Protein 5Y7W (pdb70)

Solvent-accessible surface area: 14044 Å² total

Organism: Mus musculus (NCBI:txid10090)

Nearest PDB structures (foldseek):
  5y7w-assembly2_B  TM=1.009E+00  e=8.274E-22  Mus musculus
  5y7w-assembly1_A  TM=9.913E-01  e=1.078E-19  Mus musculus
  1oj5-assembly1_A  TM=9.966E-01  e=4.590E-19  Mus musculus
  5nwx-assembly1_A  TM=9.937E-01  e=1.770E-17  Mus musculus
  5nwm-assembly1_A  TM=9.525E-01  e=7.114E-17  Homo sapiens

CATH classification: 3.30.450.20

InterPro domains:
  IPR000014 PAS domain [PS50112] (109-180)
  IPR000014 PAS domain [SM00091] (111-178)
  IPR000014 PAS domain [cd00130] (120-213)
  IPR009110 Nuclear receptor coactivator, interlocking [SSF69125] (926-972)
  IPR010011 Nuclear receptor coactivator, DUF1518 [PF07469] (1155-1211)
  IPR010011 Nuclear receptor coactivator, DUF1518 [PF07469] (1218-1274)
  IPR010011 Nuclear receptor coactivator, DUF1518 [SM01151] (1155-1211)
  IPR010011 Nuclear receptor coactivator, DUF1518 [SM01151] (1218-1274)
  IPR011598 Myc-type, basic helix-loop-helix (bHLH) domain [PS50888] (23-80)
  IPR011598 Myc-type, basic helix-loop-helix (bHLH) domain [SM00353] (29-86)
  IPR013767 PAS fold [PF00989] (115-172)
  IPR014920 Nuclear receptor coactivator, Ncoa-type, interlocking [PF08815] (930-979)
  IPR014935 Nuclear receptor coactivator, receptor-binding domain [PF08832] (634-712)
  IPR017426 Nuclear receptor coactivator [PIRSF038181] (1-1361)
  IPR017426 Nuclear receptor coactivator [PTHR10684] (1-871)
  IPR028819 Nuclear receptor coactivator 1, basic helix-loop-helix [cd18948] (27-87)
  IPR035965 PAS domain superfamily [SSF55785] (120-186)
  IPR035965 PAS domain superfamily [SSF55785] (260-365)
  IPR036638 Helix-loop-helix DNA-binding domain superfamily [G3DSA:4.10.280.10] (31-120)
  IPR036638 Helix-loop-helix DNA-binding domain superfamily [SSF47459] (14-87)

Radius of gyration: 20.59 Å; Cα contacts (8 Å, |Δi|>4): 470; chains: 4; bounding box: 38×76×31 Å

Structure (mmCIF, N/CA/C/O backbone):
data_5Y7W
#
_entry.id   5Y7W
#
_cell.length_a   62.501
_cell.length_b   62.501
_cell.length_c   137.177
_cell.angle_alpha   90.00
_cell.angle_beta   90.00
_cell.angle_gamma   120.00
#
_symmetry.space_group_name_H-M   'P 61'
#
loop_
_entity.id
_entity.type
_entity.pdbx_description
1 polymer 'Nuclear receptor coactivator 1'
2 polymer 'YL-2 peptide'
3 water water
#
loop_
_atom_site.group_PDB
_atom_site.id
_atom_site.type_symbol
_atom_site.label_atom_id
_atom_site.label_alt_id
_atom_site.label_comp_id
_atom_site.label_asym_id
_atom_site.label_entity_id
_atom_site.label_seq_id
_atom_site.pdbx_PDB_ins_code
_atom_site.Cartn_x
_atom_site.Cartn_y
_atom_site.Cartn_z
_atom_site.occupancy
_atom_site.B_iso_or_equiv
_atom_site.auth_seq_id
_atom_site.auth_comp_id
_atom_site.auth_asym_id
_atom_site.auth_atom_id
_atom_site.pdbx_PDB_model_num
ATOM 1 N N . ASP A 1 1 ? 35.940 -24.595 -19.784 1.00 60.93 241 ASP A N 1
ATOM 2 C CA . ASP A 1 1 ? 36.928 -24.561 -18.716 1.00 43.12 241 ASP A CA 1
ATOM 3 C C . ASP A 1 1 ? 37.127 -23.137 -18.172 1.00 52.61 241 ASP A C 1
ATOM 4 O O . ASP A 1 1 ? 36.282 -22.256 -18.387 1.00 53.59 241 ASP A O 1
ATOM 9 N N . ILE A 1 2 ? 38.245 -22.919 -17.471 1.00 44.88 242 ILE A N 1
ATOM 10 C CA . ILE A 1 2 ? 38.454 -21.658 -16.761 1.00 35.28 242 ILE A CA 1
ATOM 11 C C . ILE A 1 2 ? 38.596 -20.496 -17.746 1.00 44.38 242 ILE A C 1
ATOM 12 O O . ILE A 1 2 ? 38.014 -19.423 -17.544 1.00 37.83 242 ILE A O 1
ATOM 17 N N . PHE A 1 3 ? 39.355 -20.692 -18.829 1.00 43.00 243 PHE A N 1
ATOM 18 C CA . PHE A 1 3 ? 39.485 -19.656 -19.855 1.00 41.56 243 PHE A CA 1
ATOM 19 C C . PHE A 1 3 ? 38.138 -19.317 -20.481 1.00 50.57 243 PHE A C 1
ATOM 20 O O . PHE A 1 3 ? 37.817 -18.140 -20.698 1.00 48.22 243 PHE A O 1
ATOM 28 N N . GLU A 1 4 ? 37.348 -20.343 -20.810 1.00 49.14 244 GLU A N 1
ATOM 29 C CA . GLU A 1 4 ? 36.055 -20.111 -21.446 1.00 41.95 244 GLU A CA 1
ATOM 30 C C . GLU A 1 4 ? 35.130 -19.321 -20.530 1.00 51.68 244 GLU A C 1
ATOM 31 O O . GLU A 1 4 ? 34.475 -18.366 -20.963 1.00 59.64 244 GLU A O 1
ATOM 33 N N . ALA A 1 5 ? 35.079 -19.697 -19.248 1.00 53.27 245 ALA A N 1
ATOM 34 C CA . ALA A 1 5 ? 34.232 -19.002 -18.285 1.00 50.92 245 ALA A CA 1
ATOM 35 C C . ALA A 1 5 ? 34.516 -17.507 -18.246 1.00 49.94 245 ALA A C 1
ATOM 36 O O . ALA A 1 5 ? 33.638 -16.712 -17.887 1.00 56.90 245 ALA A O 1
ATOM 38 N N . GLN A 1 6 ? 35.736 -17.110 -18.610 1.00 50.62 246 GLN A N 1
ATOM 39 C CA . GLN A 1 6 ? 36.104 -15.699 -18.650 1.00 49.27 246 GLN A CA 1
ATOM 40 C C . GLN A 1 6 ? 35.273 -14.921 -19.663 1.00 52.52 246 GLN A C 1
ATOM 41 O O . GLN A 1 6 ? 35.080 -13.708 -19.512 1.00 49.18 246 GLN A O 1
ATOM 47 N N . LYS A 1 7 ? 34.792 -15.593 -20.707 1.00 47.24 247 LYS A N 1
ATOM 48 C CA . LYS A 1 7 ? 34.084 -14.931 -21.791 1.00 52.31 247 LYS A CA 1
ATOM 49 C C . LYS A 1 7 ? 32.579 -14.880 -21.574 1.00 53.05 247 LYS A C 1
ATOM 50 O O . LYS A 1 7 ? 31.906 -14.073 -22.224 1.00 44.69 247 LYS A O 1
ATOM 52 N N . ILE A 1 8 ? 32.049 -15.710 -20.668 1.00 45.72 248 ILE A N 1
ATOM 53 C CA . ILE A 1 8 ? 30.607 -15.773 -20.414 1.00 51.33 248 ILE A CA 1
ATOM 54 C C . ILE A 1 8 ? 30.047 -14.384 -20.113 1.00 56.71 248 ILE A C 1
ATOM 55 O O . ILE A 1 8 ? 29.114 -13.905 -20.773 1.00 52.95 248 ILE A O 1
ATOM 60 N N . GLU A 1 9 ? 30.606 -13.722 -19.097 1.00 51.51 249 GLU A N 1
ATOM 61 C CA . GLU A 1 9 ? 30.031 -12.467 -18.620 1.00 48.70 249 GLU A CA 1
ATOM 62 C C . GLU A 1 9 ? 30.068 -11.381 -19.681 1.00 46.80 249 GLU A C 1
ATOM 63 O O . GLU A 1 9 ? 29.163 -10.544 -19.747 1.00 38.01 249 GLU A O 1
ATOM 69 N N . TRP A 1 10 ? 31.091 -11.380 -20.528 1.00 46.80 250 TRP A N 1
ATOM 70 C CA . TRP A 1 10 ? 31.177 -10.337 -21.539 1.00 48.34 250 TRP A CA 1
ATOM 71 C C . TRP A 1 10 ? 30.296 -10.634 -22.750 1.00 47.69 250 TRP A C 1
ATOM 72 O O . TRP A 1 10 ? 29.789 -9.698 -23.380 1.00 41.77 250 TRP A O 1
ATOM 83 N N . HIS A 1 11 ? 30.078 -11.913 -23.077 1.00 42.08 251 HIS A N 1
ATOM 84 C CA . HIS A 1 11 ? 29.085 -12.250 -24.094 1.00 41.51 251 HIS A CA 1
ATOM 85 C C . HIS A 1 11 ? 27.690 -11.847 -23.633 1.00 47.69 251 HIS A C 1
ATOM 86 O O . HIS A 1 11 ? 26.871 -11.387 -24.435 1.00 53.49 251 HIS A O 1
ATOM 93 N N . GLU A 1 12 ? 27.403 -12.011 -22.337 1.00 58.99 252 GLU A N 1
ATOM 94 C CA . GLU A 1 12 ? 26.099 -11.612 -21.811 1.00 56.48 252 GLU A CA 1
ATOM 95 C C . GLU A 1 12 ? 25.933 -10.095 -21.837 1.00 50.34 252 GLU A C 1
ATOM 96 O O . GLU A 1 12 ? 24.846 -9.591 -22.148 1.00 46.95 252 GLU A O 1
ATOM 102 N N . GLY A 1 13 ? 27.005 -9.353 -21.539 1.00 42.50 253 GLY A N 1
ATOM 103 C CA . GLY A 1 13 ? 26.958 -7.899 -21.577 1.00 45.40 253 GLY A CA 1
ATOM 104 C C . GLY A 1 13 ? 26.690 -7.316 -22.952 1.00 46.67 253 GLY A C 1
ATOM 105 O O . GLY A 1 13 ? 26.268 -6.159 -23.051 1.00 48.24 253 GLY A O 1
ATOM 106 N N . ALA A 1 14 ? 26.907 -8.093 -24.014 1.00 47.12 254 ALA A N 1
ATOM 107 C CA . ALA A 1 14 ? 26.702 -7.635 -25.383 1.00 53.79 254 ALA A CA 1
ATOM 108 C C . ALA A 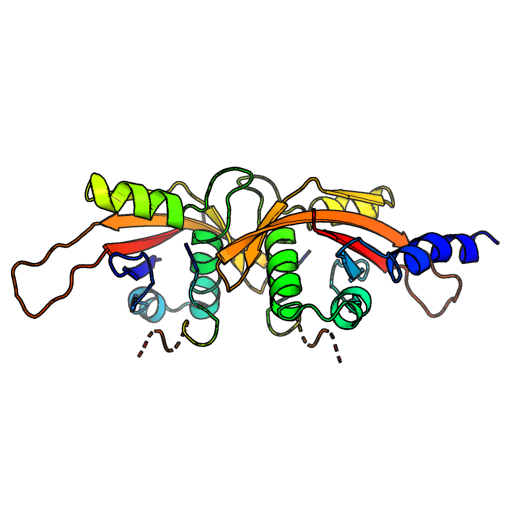1 14 ? 25.293 -7.890 -25.906 1.00 49.74 254 ALA A C 1
ATOM 109 O O . ALA A 1 14 ? 25.006 -7.532 -27.054 1.00 56.23 254 ALA A O 1
ATOM 111 N N . HIS A 1 15 ? 24.419 -8.499 -25.106 1.00 52.08 255 HIS A N 1
ATOM 112 C CA . HIS A 1 15 ? 23.058 -8.844 -25.515 1.00 52.25 255 HIS A CA 1
ATOM 113 C C . HIS A 1 15 ? 22.100 -8.678 -24.338 1.00 57.12 255 HIS A C 1
ATOM 114 O O . HIS A 1 15 ? 21.307 -9.565 -24.016 1.00 48.12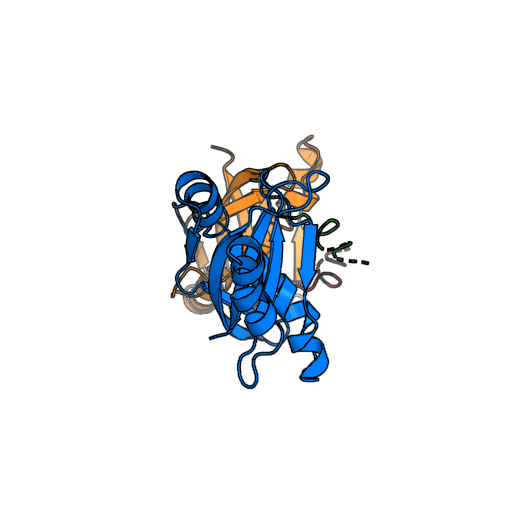 255 HIS A O 1
ATOM 121 N N . MET A 1 16 ? 22.165 -7.531 -23.672 1.00 56.18 256 MET A N 1
ATOM 122 C CA . MET A 1 16 ? 21.300 -7.267 -22.528 1.00 57.87 256 MET A CA 1
ATOM 123 C C . MET A 1 16 ? 20.055 -6.538 -23.016 1.00 55.87 256 MET A C 1
ATOM 124 O O . MET A 1 16 ? 20.137 -5.407 -23.504 1.00 63.58 256 MET A O 1
ATOM 129 N N . THR A 1 17 ? 18.906 -7.186 -22.893 1.00 52.67 257 THR A N 1
ATOM 130 C CA . THR A 1 17 ? 17.649 -6.555 -23.260 1.00 60.85 257 THR A CA 1
ATOM 131 C C . THR A 1 17 ? 17.166 -5.662 -22.121 1.00 59.57 257 THR A C 1
ATOM 132 O O . THR A 1 17 ? 17.194 -6.059 -20.950 1.00 58.35 257 THR A O 1
ATOM 136 N N . GLY A 1 18 ? 16.740 -4.446 -22.468 1.00 45.06 258 GLY A N 1
ATOM 137 C CA . GLY A 1 18 ? 16.240 -3.497 -21.498 1.00 38.52 258 GLY A CA 1
ATOM 138 C C . GLY A 1 18 ? 17.294 -2.682 -20.780 1.00 42.88 258 GLY A C 1
ATOM 139 O O . GLY A 1 18 ? 16.941 -1.862 -19.923 1.00 41.63 258 GLY A O 1
ATOM 140 N N . VAL A 1 19 ? 18.571 -2.871 -21.095 1.00 42.44 259 VAL A N 1
ATOM 141 C CA . VAL A 1 19 ? 19.662 -2.153 -20.450 1.00 33.55 259 VAL A CA 1
ATOM 142 C C . VAL A 1 19 ? 20.452 -1.434 -21.529 1.00 31.30 259 VAL A C 1
ATOM 143 O O . VAL A 1 19 ? 20.880 -2.057 -22.505 1.00 32.52 259 VAL A O 1
ATOM 147 N N . GLU A 1 20 ? 20.629 -0.125 -21.371 1.00 32.49 260 GLU A N 1
ATOM 148 C CA . GLU A 1 20 ? 21.440 0.654 -22.303 1.00 34.61 260 GLU A CA 1
ATOM 149 C C . GLU A 1 20 ? 22.900 0.597 -21.863 1.00 25.98 260 GLU A C 1
ATOM 150 O O . GLU A 1 20 ? 23.239 0.999 -20.742 1.00 21.39 260 GLU A O 1
ATOM 156 N N . SER A 1 21 ? 23.766 0.135 -22.752 1.00 23.09 261 SER A N 1
ATOM 157 C CA . SER A 1 21 ? 25.165 -0.001 -22.385 1.00 21.28 261 SER A CA 1
ATOM 158 C C . SER A 1 21 ? 26.029 -0.072 -23.637 1.00 25.41 261 SER A C 1
ATOM 159 O O . SER A 1 21 ? 25.540 -0.253 -24.755 1.00 20.17 261 SER A O 1
ATOM 162 N N . PHE A 1 22 ? 27.338 0.049 -23.420 1.00 19.79 262 PHE A N 1
ATOM 163 C CA . PHE A 1 22 ? 28.328 -0.286 -24.426 1.00 16.37 262 PHE A CA 1
ATOM 164 C C . PHE A 1 22 ? 29.536 -0.839 -23.686 1.00 19.50 262 PHE A C 1
ATOM 165 O O . PHE A 1 22 ? 29.636 -0.731 -22.465 1.00 20.05 262 PHE A O 1
ATOM 173 N N . MET A 1 23 ? 30.441 -1.466 -24.432 1.00 16.55 263 MET A N 1
ATOM 174 C CA . MET A 1 23 ? 31.622 -2.098 -23.867 1.00 29.13 263 MET A CA 1
ATOM 175 C C . MET A 1 23 ? 32.879 -1.560 -24.530 1.00 21.52 263 MET A C 1
ATOM 176 O O . MET A 1 23 ? 32.851 -1.107 -25.675 1.00 23.56 263 MET A O 1
ATOM 181 N N . THR A 1 24 ? 33.978 -1.597 -23.792 1.00 15.67 264 THR A N 1
ATOM 182 C CA . THR A 1 24 ? 35.258 -1.146 -24.302 1.00 19.23 264 THR A CA 1
ATOM 183 C C . THR A 1 24 ? 36.303 -2.207 -24.012 1.00 22.02 264 THR A C 1
ATOM 184 O O . THR A 1 24 ? 36.157 -3.018 -23.097 1.00 17.97 264 THR A O 1
ATOM 188 N N . LYS A 1 25 ? 37.364 -2.180 -24.809 1.00 16.76 265 LYS A N 1
ATOM 189 C CA . LYS A 1 25 ? 38.542 -3.008 -24.604 1.00 21.57 265 LYS A CA 1
ATOM 190 C C . LYS A 1 25 ? 39.734 -2.058 -24.531 1.00 17.88 265 LYS A C 1
ATOM 191 O O . LYS A 1 25 ? 39.905 -1.215 -25.413 1.00 22.15 265 LYS A O 1
ATOM 197 N N . GLN A 1 26 ? 40.492 -2.124 -23.442 1.00 14.61 266 GLN A N 1
ATOM 198 C CA . GLN A 1 26 ? 41.690 -1.316 -23.254 1.00 17.19 266 GLN A CA 1
ATOM 199 C C . GLN A 1 26 ? 42.905 -2.224 -23.204 1.00 22.91 266 GLN A C 1
ATOM 200 O O . GLN A 1 26 ? 42.857 -3.312 -22.614 1.00 20.02 266 GLN A O 1
ATOM 206 N N . ASP A 1 27 ? 44.002 -1.771 -23.791 1.00 20.76 267 ASP A N 1
ATOM 207 C CA . ASP A 1 27 ? 45.226 -2.494 -23.540 1.00 22.70 267 ASP A CA 1
ATOM 208 C C . ASP A 1 27 ? 45.685 -2.149 -22.132 1.00 29.84 267 ASP A C 1
ATOM 209 O O . ASP A 1 27 ? 45.098 -1.296 -21.451 1.00 21.37 267 ASP A O 1
ATOM 214 N N . THR A 1 28 ? 46.763 -2.792 -21.694 1.00 25.38 268 THR A N 1
ATOM 215 C CA . THR A 1 28 ? 47.233 -2.597 -20.333 1.00 26.80 268 THR A CA 1
ATOM 216 C C . THR A 1 28 ? 48.037 -1.316 -20.146 1.00 26.06 268 THR A C 1
ATOM 217 O O . THR A 1 28 ? 48.532 -1.084 -19.041 1.00 28.24 268 THR A O 1
ATOM 221 N N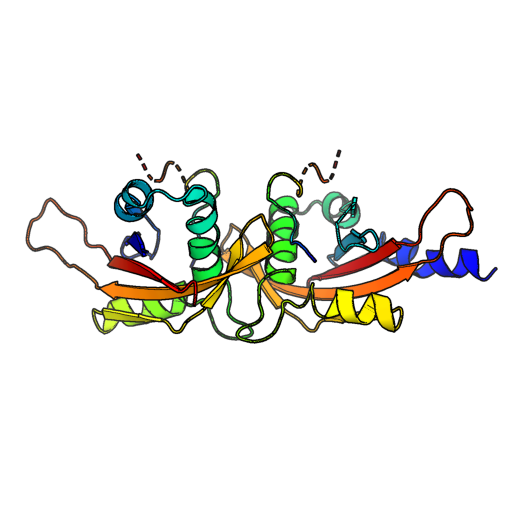 . THR A 1 29 ? 48.184 -0.475 -21.172 1.00 26.38 269 THR A N 1
ATOM 222 C CA . THR A 1 29 ? 48.609 0.897 -20.922 1.00 26.66 269 THR A CA 1
ATOM 223 C C . THR A 1 29 ? 47.433 1.833 -20.687 1.00 29.66 269 THR A C 1
ATOM 224 O O . THR A 1 29 ? 47.655 3.005 -20.361 1.00 30.05 269 THR A O 1
ATOM 228 N N . GLY A 1 30 ? 46.196 1.348 -20.858 1.00 27.17 270 GLY A N 1
ATOM 229 C CA . GLY A 1 30 ? 45.003 2.149 -20.692 1.00 23.91 270 GLY A CA 1
ATOM 230 C C . GLY A 1 30 ? 44.390 2.654 -21.978 1.00 25.06 270 GLY A C 1
ATOM 231 O O . GLY A 1 30 ? 43.299 3.241 -21.935 1.00 25.31 270 GLY A O 1
ATOM 232 N N . LYS A 1 31 ? 45.040 2.435 -23.117 1.00 23.79 271 LYS A N 1
ATOM 233 C CA . LYS A 1 31 ? 44.525 2.947 -24.381 1.00 27.23 271 LYS A CA 1
ATOM 234 C C . LYS A 1 31 ? 43.331 2.122 -24.859 1.00 23.12 271 LYS A C 1
ATOM 235 O O . LYS A 1 31 ? 43.383 0.892 -24.914 1.00 21.00 271 LYS A O 1
ATOM 241 N N . ILE A 1 32 ? 42.257 2.807 -25.228 1.00 16.17 272 ILE A N 1
ATOM 242 C CA . ILE A 1 32 ? 41.069 2.122 -25.709 1.00 20.61 272 ILE A CA 1
ATOM 243 C C . ILE A 1 32 ? 41.348 1.584 -27.098 1.00 26.83 272 ILE A C 1
ATOM 244 O O . ILE A 1 32 ? 41.672 2.341 -28.018 1.00 26.90 272 ILE A O 1
ATOM 249 N N . ILE A 1 33 ? 41.185 0.278 -27.270 1.00 21.98 273 ILE A N 1
ATOM 250 C CA . ILE A 1 33 ? 41.498 -0.345 -28.542 1.00 23.46 273 ILE A CA 1
ATOM 251 C C . ILE A 1 33 ? 40.260 -0.787 -29.300 1.00 22.61 273 ILE A C 1
ATOM 252 O O . ILE A 1 33 ? 40.345 -0.985 -30.521 1.00 30.73 273 ILE A O 1
ATOM 257 N N . SER A 1 34 ? 39.116 -0.938 -28.644 1.00 18.10 274 SER A N 1
ATOM 258 C CA . SER A 1 34 ? 37.885 -1.122 -29.402 1.00 22.34 274 SER A CA 1
ATOM 259 C C . SER A 1 34 ? 36.709 -0.668 -28.553 1.00 20.93 274 SER A C 1
ATOM 260 O O . SER A 1 34 ? 36.787 -0.615 -27.324 1.00 20.62 274 SER A O 1
ATOM 263 N N . ILE A 1 35 ? 35.623 -0.322 -29.230 1.00 22.65 275 ILE A N 1
ATOM 264 C CA . ILE A 1 35 ? 34.385 0.069 -28.571 1.00 23.21 275 ILE A CA 1
ATOM 265 C C . ILE A 1 35 ? 33.256 -0.690 -29.237 1.00 25.24 275 ILE A C 1
ATOM 266 O O . ILE A 1 35 ? 33.074 -0.586 -30.453 1.00 26.70 275 ILE A O 1
ATOM 271 N N . ASP A 1 36 ? 32.504 -1.453 -28.452 1.00 28.38 276 ASP A N 1
ATOM 272 C CA . ASP A 1 36 ? 31.399 -2.251 -28.969 1.00 25.85 276 ASP A CA 1
ATOM 273 C C . ASP A 1 36 ?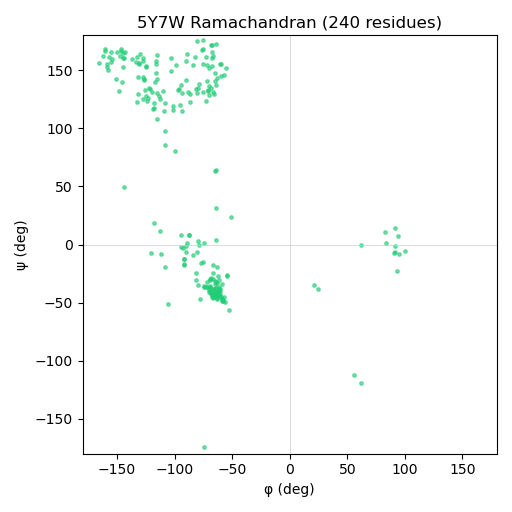 30.077 -1.544 -28.681 1.00 30.00 276 ASP A C 1
ATOM 274 O O . ASP A 1 36 ? 29.683 -1.384 -27.519 1.00 26.76 276 ASP A O 1
ATOM 279 N N . THR A 1 37 ? 29.386 -1.146 -29.748 1.00 31.62 277 THR A N 1
ATOM 280 C CA . THR A 1 37 ? 28.139 -0.397 -29.670 1.00 30.85 277 THR A CA 1
ATOM 281 C C . THR A 1 37 ? 26.973 -1.152 -30.289 1.00 31.39 277 THR A C 1
ATOM 282 O O . THR A 1 37 ? 25.955 -0.541 -30.612 1.00 32.78 277 THR A O 1
ATOM 286 N N . SER A 1 38 ? 27.097 -2.466 -30.458 1.00 31.45 278 SER A N 1
ATOM 287 C CA . SER A 1 38 ? 26.088 -3.210 -31.201 1.00 38.44 278 SER A CA 1
ATOM 288 C C . SER A 1 38 ? 24.748 -3.236 -30.475 1.00 40.49 278 SER A C 1
ATOM 289 O O . SER A 1 38 ? 23.697 -3.307 -31.120 1.00 44.13 278 SER A O 1
ATOM 292 N N . SER A 1 39 ? 24.760 -3.178 -29.144 1.00 37.97 279 SER A N 1
ATOM 2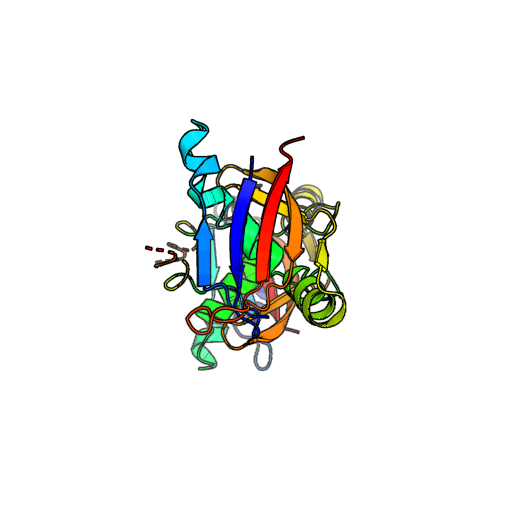93 C CA . SER A 1 39 ? 23.506 -3.145 -28.401 1.00 40.21 279 SER A CA 1
ATOM 294 C C . SER A 1 39 ? 22.761 -1.837 -28.625 1.00 45.10 279 SER A C 1
ATOM 295 O O . SER A 1 39 ? 21.536 -1.838 -28.799 1.00 39.67 279 SER A O 1
ATOM 298 N N . LEU A 1 40 ? 23.487 -0.714 -28.622 1.00 34.83 280 LEU A N 1
ATOM 299 C CA . LEU A 1 40 ? 22.857 0.586 -28.831 1.00 39.16 280 LEU A CA 1
ATOM 300 C C . LEU A 1 40 ? 22.313 0.726 -30.248 1.00 42.46 280 LEU A C 1
ATOM 301 O O . LEU A 1 40 ? 21.202 1.232 -30.443 1.00 49.14 280 LEU A O 1
ATOM 306 N N . ARG A 1 41 ? 23.088 0.304 -31.253 1.00 44.97 281 ARG A N 1
ATOM 307 C CA . ARG A 1 41 ? 22.654 0.459 -32.641 1.00 43.22 281 ARG A CA 1
ATOM 308 C C . ARG A 1 41 ? 21.473 -0.455 -32.956 1.00 48.01 281 ARG A C 1
ATOM 309 O O . ARG A 1 41 ? 20.575 -0.078 -33.720 1.00 53.80 281 ARG A O 1
ATOM 317 N N . ALA A 1 42 ? 21.451 -1.656 -32.367 1.00 44.93 282 ALA A N 1
ATOM 318 C CA . ALA A 1 42 ? 20.306 -2.548 -32.526 1.00 49.92 282 ALA A CA 1
ATOM 319 C C . ALA A 1 42 ? 19.039 -1.940 -31.934 1.00 52.39 282 ALA A C 1
ATOM 320 O O . ALA A 1 42 ? 17.978 -1.963 -32.568 1.00 62.71 282 ALA A O 1
ATOM 322 N N . ALA A 1 43 ? 19.128 -1.382 -30.725 1.00 54.22 283 ALA A N 1
ATOM 323 C CA . ALA A 1 43 ? 17.976 -0.749 -30.088 1.00 60.91 283 ALA A CA 1
ATOM 324 C C . ALA A 1 43 ? 17.462 0.480 -30.840 1.00 65.85 283 ALA A C 1
ATOM 325 O O . ALA A 1 43 ? 16.544 1.139 -30.339 1.00 68.15 283 ALA A O 1
ATOM 327 N N . GLY A 1 44 ? 18.027 0.821 -31.998 1.00 60.47 284 GLY A N 1
ATOM 328 C CA . GLY A 1 44 ? 17.415 1.793 -32.888 1.00 67.42 284 GLY A CA 1
ATOM 329 C C . GLY A 1 44 ? 17.238 3.208 -32.369 1.00 75.40 284 GLY A C 1
ATOM 330 O O . GLY A 1 44 ? 16.720 4.068 -33.092 1.00 77.62 284 GLY A O 1
ATOM 331 N N . ARG A 1 45 ? 17.642 3.472 -31.129 1.00 71.09 285 ARG A N 1
ATOM 332 C CA . ARG A 1 45 ? 17.636 4.841 -30.640 1.00 64.21 285 ARG A CA 1
ATOM 333 C C . ARG A 1 45 ? 18.654 5.651 -31.427 1.00 65.01 285 ARG A C 1
ATOM 334 O O . ARG A 1 45 ? 19.801 5.227 -31.604 1.00 55.69 285 ARG A O 1
ATOM 336 N N . THR A 1 46 ? 18.221 6.792 -31.944 1.00 64.93 286 THR A N 1
ATOM 337 C CA . THR A 1 46 ? 19.146 7.697 -32.598 1.00 59.93 286 THR A CA 1
ATOM 338 C C . THR A 1 46 ? 19.827 8.566 -31.549 1.00 60.47 286 THR A C 1
ATOM 339 O O . THR A 1 46 ? 19.290 8.799 -30.461 1.00 71.54 286 THR A O 1
ATOM 343 N N . GLY A 1 47 ? 21.018 9.049 -31.885 1.00 47.97 287 GLY A N 1
ATOM 344 C CA . GLY A 1 47 ? 21.830 9.779 -30.940 1.00 37.02 287 GLY A CA 1
ATOM 345 C C . GLY A 1 47 ? 22.791 8.924 -30.151 1.00 31.49 287 GLY A C 1
ATOM 346 O O . GLY A 1 47 ? 23.340 9.403 -29.152 1.00 42.01 287 GLY A O 1
ATOM 347 N N . TRP A 1 48 ? 23.026 7.678 -30.572 1.00 30.47 288 TRP A N 1
ATOM 348 C CA . TRP A 1 48 ? 23.907 6.797 -29.811 1.00 30.86 288 TRP A CA 1
ATOM 349 C C . TRP A 1 48 ? 25.354 7.265 -29.881 1.00 28.88 288 TRP A C 1
ATOM 350 O O . TRP A 1 48 ? 26.086 7.171 -28.890 1.00 32.55 288 TRP A O 1
ATOM 361 N N . GLU A 1 49 ? 25.786 7.786 -31.031 1.00 21.66 289 GLU A N 1
ATOM 362 C CA . GLU A 1 49 ? 27.165 8.252 -31.133 1.00 28.26 289 GLU A CA 1
ATOM 363 C C . GLU A 1 49 ? 27.435 9.362 -30.130 1.00 27.60 289 GLU A C 1
ATOM 364 O O . GLU A 1 49 ? 28.481 9.373 -29.465 1.00 27.44 289 GLU A O 1
ATOM 366 N N . ASP A 1 50 ? 26.494 10.299 -29.996 1.00 29.44 290 ASP A N 1
ATOM 367 C CA . ASP A 1 50 ? 26.652 11.374 -29.027 1.00 24.56 290 ASP A CA 1
ATOM 368 C C . ASP A 1 50 ? 26.619 10.835 -27.603 1.00 27.03 290 ASP A C 1
ATOM 369 O O . ASP A 1 50 ? 27.369 11.299 -26.739 1.00 21.20 290 ASP A O 1
ATOM 374 N N . LEU A 1 51 ? 25.755 9.852 -27.340 1.00 25.37 291 LEU A N 1
ATOM 375 C CA . LEU A 1 51 ? 25.710 9.252 -26.013 1.00 28.33 291 LEU A CA 1
ATOM 376 C C . LEU A 1 51 ? 27.066 8.653 -25.635 1.00 21.43 291 LEU A C 1
ATOM 377 O O . LEU A 1 51 ? 27.583 8.889 -24.540 1.00 22.94 291 LEU A O 1
ATOM 382 N N . VAL A 1 52 ? 27.674 7.903 -26.548 1.00 22.25 292 VAL A N 1
ATOM 383 C CA . VAL A 1 52 ? 28.930 7.225 -26.251 1.00 19.21 292 VAL A CA 1
ATOM 384 C C . VAL A 1 52 ? 30.052 8.231 -26.041 1.00 20.24 292 VAL A C 1
ATOM 385 O O . VAL A 1 52 ? 30.834 8.127 -25.088 1.00 18.11 292 VAL A O 1
ATOM 389 N N . ARG A 1 53 ? 30.153 9.216 -26.933 1.00 20.21 293 ARG A N 1
ATOM 390 C CA . ARG A 1 53 ? 31.183 10.241 -26.786 1.00 19.89 293 ARG A CA 1
ATOM 391 C C . ARG A 1 53 ? 31.050 10.965 -25.451 1.00 15.25 293 ARG A C 1
ATOM 392 O O . ARG A 1 53 ? 32.022 11.105 -24.701 1.00 20.76 293 ARG A O 1
ATOM 400 N N . LYS A 1 54 ? 29.846 11.408 -25.120 1.00 15.86 294 LYS A N 1
ATOM 401 C CA . LYS A 1 54 ? 29.675 12.138 -23.868 1.00 23.67 294 LYS A CA 1
ATOM 402 C C . LYS A 1 54 ? 29.938 11.242 -22.655 1.00 17.18 294 LYS A C 1
ATOM 403 O O . LYS A 1 54 ? 30.535 11.686 -21.668 1.00 14.21 294 LYS A O 1
ATOM 409 N N . CYS A 1 55 ? 29.513 9.977 -22.713 1.00 15.68 295 CYS A N 1
ATOM 410 C CA . CYS A 1 55 ? 29.748 9.077 -21.588 1.00 15.51 295 CYS A CA 1
ATOM 411 C C . CYS A 1 55 ? 31.239 8.859 -21.370 1.00 15.59 295 CYS A C 1
ATOM 412 O O . CYS A 1 55 ? 31.732 8.923 -20.234 1.00 16.72 295 CYS A O 1
ATOM 415 N N . ILE A 1 56 ? 31.979 8.647 -22.455 1.00 13.68 296 ILE A N 1
ATOM 416 C CA . ILE A 1 56 ? 33.411 8.404 -22.342 1.00 14.85 296 ILE A CA 1
ATOM 417 C C . ILE A 1 56 ? 34.139 9.656 -21.857 1.00 16.17 296 ILE A C 1
ATOM 418 O O . ILE A 1 56 ? 35.039 9.583 -21.012 1.00 16.96 296 ILE A O 1
ATOM 423 N N . TYR A 1 57 ? 33.764 10.825 -22.362 1.00 17.54 297 TYR A N 1
ATOM 424 C CA . TYR A 1 57 ? 34.416 12.034 -21.876 1.00 20.77 297 TYR A CA 1
ATOM 425 C C . TYR A 1 57 ? 34.172 12.244 -20.383 1.00 17.32 297 TYR A C 1
ATOM 426 O O . TYR A 1 57 ? 35.098 12.600 -19.644 1.00 18.51 297 TYR A O 1
ATOM 435 N N . ALA A 1 58 ? 32.945 11.998 -19.910 1.00 15.74 298 ALA A N 1
ATOM 436 C CA . ALA A 1 58 ? 32.672 12.136 -18.479 1.00 16.62 298 ALA A CA 1
ATOM 437 C C . ALA A 1 58 ? 33.477 11.134 -17.663 1.00 17.57 298 ALA A C 1
ATOM 438 O O . ALA A 1 58 ? 33.938 11.444 -16.558 1.00 15.28 298 ALA A O 1
ATOM 440 N N . PHE A 1 59 ? 33.647 9.919 -18.198 1.00 19.79 299 PHE A N 1
ATOM 441 C CA . PHE A 1 59 ? 34.424 8.881 -17.530 1.00 18.59 299 PHE A CA 1
ATOM 442 C C . PHE A 1 59 ? 35.871 9.320 -17.310 1.00 11.73 299 PHE A C 1
ATOM 443 O O . PHE A 1 59 ? 36.448 9.054 -16.252 1.00 13.30 299 PHE A O 1
ATOM 451 N N . PHE A 1 60 ? 36.464 10.025 -18.275 1.00 13.68 300 PHE A N 1
ATOM 452 C CA . PHE A 1 60 ? 37.877 10.419 -18.192 1.00 16.27 300 PHE A CA 1
ATOM 453 C C . PHE A 1 60 ? 38.108 11.804 -17.583 1.00 22.42 300 PHE A C 1
ATOM 454 O O . PHE A 1 60 ? 39.266 12.201 -17.408 1.00 20.94 300 PHE A O 1
ATOM 462 N N . GLN A 1 61 ? 37.060 12.534 -17.245 1.00 14.61 301 GLN A N 1
ATOM 463 C CA . GLN A 1 61 ? 37.139 13.892 -16.719 1.00 19.46 301 GLN A CA 1
ATOM 464 C C . GLN A 1 61 ? 37.518 13.884 -15.232 1.00 21.15 301 GLN A C 1
ATOM 465 O O . GLN A 1 61 ? 37.000 13.072 -14.468 1.00 22.19 301 GLN A O 1
ATOM 471 N N . PRO A 1 62 ? 38.406 14.778 -14.784 1.00 29.26 302 PRO A N 1
ATOM 472 C CA . PRO A 1 62 ? 38.774 14.788 -13.359 1.00 28.62 302 PRO A CA 1
ATOM 473 C C . PRO A 1 62 ? 37.567 15.033 -12.458 1.00 29.92 302 PRO A C 1
ATOM 474 O O . PRO A 1 62 ? 36.640 15.759 -12.808 1.00 28.29 302 PRO A O 1
ATOM 478 N N . GLN A 1 63 ? 37.586 14.389 -11.286 1.00 30.16 303 GLN A N 1
ATOM 479 C CA . GLN A 1 63 ? 36.474 14.418 -10.325 1.00 31.33 303 GLN A CA 1
ATOM 480 C C . GLN A 1 63 ? 36.817 15.430 -9.234 1.00 36.85 303 GLN A C 1
ATOM 481 O O . GLN A 1 63 ? 37.278 15.085 -8.140 1.00 37.41 303 GLN A O 1
ATOM 487 N N . GLY A 1 64 ? 36.596 16.703 -9.546 1.00 35.42 304 GLY A N 1
ATOM 488 C CA . GLY A 1 64 ? 37.060 17.759 -8.672 1.00 36.63 304 GLY A CA 1
ATOM 489 C C . GLY A 1 64 ? 38.553 17.675 -8.415 1.00 36.63 304 GLY A C 1
ATOM 490 O O . GLY A 1 64 ? 39.365 17.865 -9.326 1.00 38.41 304 GLY A O 1
ATOM 491 N N . ARG A 1 65 ? 38.929 17.372 -7.178 1.00 35.09 305 ARG A N 1
ATOM 492 C CA . ARG A 1 65 ? 40.330 17.283 -6.803 1.00 34.41 305 ARG A CA 1
ATOM 493 C C . ARG A 1 65 ? 40.889 15.874 -6.936 1.00 40.72 305 ARG A C 1
ATOM 494 O O . ARG A 1 65 ? 42.110 15.701 -6.883 1.00 39.24 305 ARG A O 1
ATOM 496 N N . GLU A 1 66 ? 40.037 14.879 -7.107 1.00 36.63 306 GLU A N 1
ATOM 497 C CA . GLU A 1 66 ? 40.424 13.485 -7.248 1.00 32.85 306 GLU A CA 1
ATOM 498 C C . GLU A 1 66 ? 40.674 13.141 -8.713 1.00 29.25 306 GLU A C 1
ATOM 499 O O . GLU A 1 66 ? 40.263 13.877 -9.619 1.00 27.78 306 GLU A O 1
ATOM 501 N N . PRO A 1 67 ? 41.344 12.026 -8.992 1.00 35.24 307 PRO A N 1
ATOM 502 C CA . PRO A 1 67 ? 41.508 11.603 -10.387 1.00 25.42 307 PRO A CA 1
ATOM 503 C C . PRO A 1 67 ? 40.176 11.205 -11.002 1.00 22.17 307 PRO A C 1
ATOM 504 O O . PRO A 1 67 ? 39.188 10.957 -10.312 1.00 24.59 307 PRO A O 1
ATOM 508 N N . SER A 1 68 ? 40.157 11.164 -12.328 1.00 12.36 308 SER A N 1
ATOM 509 C CA . SER A 1 68 ? 38.983 10.689 -13.041 1.00 16.96 308 SER A CA 1
ATOM 510 C C . SER A 1 68 ? 38.670 9.255 -12.635 1.00 17.20 308 SER A C 1
ATOM 511 O O . SER A 1 68 ? 39.550 8.499 -12.218 1.00 16.80 308 SER A O 1
ATOM 514 N N . TYR A 1 69 ? 37.403 8.874 -12.778 1.00 14.15 309 TYR A N 1
ATOM 515 C CA . TYR A 1 69 ? 37.059 7.476 -12.564 1.00 17.58 309 TYR A CA 1
ATOM 516 C C . TYR A 1 69 ? 37.843 6.559 -13.505 1.00 20.41 309 TYR A C 1
ATOM 517 O O . TYR A 1 69 ? 38.226 5.454 -13.101 1.00 15.49 309 TYR A O 1
ATOM 526 N N . ALA A 1 70 ? 38.140 7.011 -14.736 1.00 11.86 310 ALA A N 1
ATOM 527 C CA . ALA A 1 70 ? 38.946 6.182 -15.639 1.00 17.60 310 ALA A CA 1
ATOM 528 C C . ALA A 1 70 ? 40.312 5.863 -15.033 1.00 15.84 310 ALA A C 1
ATOM 529 O O . ALA A 1 70 ? 40.774 4.714 -15.090 1.00 14.34 310 ALA A O 1
ATOM 531 N N A ARG A 1 71 ? 40.967 6.870 -14.453 0.50 14.73 311 ARG A N 1
ATOM 532 N N B ARG A 1 71 ? 40.960 6.861 -14.419 0.50 14.80 311 ARG A N 1
ATOM 533 C CA A ARG A 1 71 ? 42.262 6.656 -13.817 0.50 19.92 311 ARG A CA 1
ATOM 534 C CA B ARG A 1 71 ? 42.280 6.646 -13.828 0.50 19.68 311 ARG A CA 1
ATOM 535 C C A ARG A 1 71 ? 42.127 5.757 -12.597 0.50 17.21 311 ARG A C 1
ATOM 536 C C B ARG A 1 71 ? 42.192 5.828 -12.543 0.50 17.21 311 ARG A C 1
ATOM 537 O O A ARG A 1 71 ? 42.905 4.811 -12.420 0.50 18.99 311 ARG A O 1
ATOM 538 O O B ARG A 1 71 ? 43.071 5.002 -12.267 0.50 19.00 311 ARG A O 1
ATOM 553 N N . GLN A 1 72 ? 41.148 6.049 -11.737 1.00 15.11 312 GLN A N 1
ATOM 554 C CA . GLN A 1 72 ? 40.968 5.249 -10.529 1.00 17.10 312 GLN A CA 1
ATOM 555 C C . GLN A 1 72 ? 40.711 3.794 -10.884 1.00 16.50 312 GLN A C 1
ATOM 556 O O . GLN A 1 72 ? 41.330 2.893 -10.313 1.00 20.95 312 GLN A O 1
ATOM 562 N N . LEU A 1 73 ? 39.846 3.545 -11.867 1.00 17.22 313 LEU A N 1
ATOM 563 C CA . LEU A 1 73 ? 39.541 2.155 -12.221 1.00 17.04 313 LEU A CA 1
ATOM 564 C C . LEU A 1 73 ? 40.731 1.476 -12.878 1.00 17.88 313 LEU A C 1
ATOM 565 O O . LEU A 1 73 ? 41.001 0.302 -12.606 1.00 15.06 313 LEU A O 1
ATOM 570 N N . PHE A 1 74 ? 41.441 2.189 -13.767 1.00 15.98 314 PHE A N 1
ATOM 571 C CA . PHE A 1 74 ? 42.602 1.591 -14.416 1.00 17.62 314 PHE A CA 1
ATOM 572 C C . PHE A 1 74 ? 43.675 1.236 -13.394 1.00 18.40 314 PHE A C 1
ATOM 573 O O . PHE A 1 74 ? 44.257 0.152 -13.445 1.00 18.96 314 PHE A O 1
ATOM 581 N N . GLN A 1 75 ? 43.937 2.131 -12.445 1.00 18.56 315 GLN A N 1
ATOM 582 C CA . GLN A 1 75 ? 44.894 1.824 -11.389 1.00 24.33 315 GLN A CA 1
ATOM 583 C C . GLN A 1 75 ? 44.459 0.583 -10.611 1.00 29.09 315 GLN A C 1
ATOM 584 O O . GLN A 1 75 ? 45.249 -0.346 -10.397 1.00 24.42 315 GLN A O 1
ATOM 587 N N . GLU A 1 76 ? 43.183 0.526 -10.229 1.00 22.70 316 GLU A N 1
ATOM 588 C CA . GLU A 1 76 ? 42.698 -0.609 -9.449 1.00 24.15 316 GLU A CA 1
ATOM 589 C C . GLU A 1 76 ? 42.640 -1.891 -10.280 1.00 22.62 316 GLU A C 1
ATOM 590 O O . GLU A 1 76 ? 42.950 -2.974 -9.775 1.00 17.93 316 GLU A O 1
ATOM 596 N N . VAL A 1 77 ? 42.225 -1.808 -11.548 1.00 19.10 317 VAL A N 1
ATOM 597 C CA . VAL A 1 77 ? 42.056 -3.053 -12.300 1.00 20.10 317 VAL A CA 1
ATOM 598 C C . VAL A 1 77 ? 43.403 -3.715 -12.596 1.00 26.29 317 VAL A C 1
ATOM 599 O O . VAL A 1 77 ? 43.477 -4.943 -12.701 1.00 19.70 317 VAL A O 1
ATOM 603 N N . MET A 1 78 ? 44.479 -2.929 -12.727 1.00 22.92 318 MET A N 1
ATOM 604 C CA . MET A 1 78 ? 45.803 -3.502 -12.940 1.00 29.13 318 MET A CA 1
ATOM 605 C C . MET A 1 78 ? 46.336 -4.178 -11.678 1.00 31.37 318 MET A C 1
ATOM 606 O O . MET A 1 78 ? 46.982 -5.224 -11.761 1.00 40.56 318 MET A O 1
ATOM 611 N N . THR A 1 79 ? 46.061 -3.612 -10.501 1.00 27.57 319 THR A N 1
ATOM 612 C CA . THR A 1 79 ? 46.530 -4.199 -9.247 1.00 27.43 319 THR A CA 1
ATOM 613 C C . THR A 1 79 ? 45.690 -5.397 -8.796 1.00 29.52 319 THR A C 1
ATOM 614 O O . THR A 1 79 ? 46.242 -6.421 -8.386 1.00 32.30 319 THR A O 1
ATOM 618 N N . ARG A 1 80 ? 44.351 -5.282 -8.825 1.00 26.46 320 ARG A N 1
ATOM 619 C CA . ARG A 1 80 ? 43.478 -6.310 -8.260 1.00 21.29 320 ARG A CA 1
ATOM 620 C C . ARG A 1 80 ? 42.666 -7.087 -9.281 1.00 19.43 320 ARG A C 1
ATOM 621 O O . ARG A 1 80 ? 41.991 -8.047 -8.890 1.00 23.83 320 ARG A O 1
ATOM 629 N N . GLY A 1 81 ? 42.668 -6.694 -10.556 1.00 15.79 321 GLY A N 1
ATOM 630 C CA . GLY A 1 81 ? 41.996 -7.459 -11.593 1.00 16.88 321 GLY A CA 1
ATOM 631 C C . GLY A 1 81 ? 40.541 -7.105 -11.869 1.00 20.52 321 GLY A C 1
ATOM 632 O O . GLY A 1 81 ? 39.966 -7.652 -12.820 1.00 17.11 321 GLY A O 1
ATOM 633 N N . THR A 1 82 ? 39.919 -6.229 -11.071 1.00 19.61 322 THR A N 1
ATOM 634 C CA . THR A 1 82 ? 38.526 -5.822 -11.276 1.00 20.93 322 THR A CA 1
ATOM 635 C C . THR A 1 82 ? 38.307 -4.481 -10.579 1.00 16.85 322 THR A C 1
ATOM 636 O O . THR A 1 82 ? 39.005 -4.159 -9.614 1.00 14.85 322 THR A O 1
ATOM 640 N N . ALA A 1 83 ? 37.350 -3.695 -11.084 1.00 14.39 323 ALA A N 1
ATOM 641 C CA . ALA A 1 83 ? 37.095 -2.374 -10.515 1.00 13.24 323 ALA A CA 1
ATOM 642 C C . ALA A 1 83 ? 35.717 -1.882 -10.947 1.00 14.26 323 ALA A C 1
ATOM 643 O O . ALA A 1 83 ? 35.150 -2.358 -11.929 1.00 13.81 323 ALA A O 1
ATOM 645 N N . SER A 1 84 ? 35.200 -0.890 -10.221 1.00 12.43 324 SER A N 1
ATOM 646 C CA . SER A 1 84 ? 33.892 -0.333 -10.547 1.00 14.13 324 SER A CA 1
ATOM 647 C C . SER A 1 84 ? 33.804 1.132 -10.130 1.00 10.40 324 SER A C 1
ATOM 648 O O . SER A 1 84 ? 34.337 1.533 -9.093 1.00 11.03 324 SER A O 1
ATOM 651 N N . SER A 1 85 ? 33.143 1.920 -10.943 1.00 12.88 325 SER A N 1
ATOM 652 C CA . SER A 1 85 ? 32.906 3.319 -10.622 1.00 14.28 325 SER A CA 1
ATOM 653 C C . SER A 1 85 ? 31.508 3.512 -10.053 1.00 11.81 325 SER A C 1
ATOM 654 O O . SER A 1 85 ? 30.591 2.746 -10.357 1.00 13.40 325 SER A O 1
ATOM 657 N N . PRO A 1 86 ? 31.297 4.562 -9.255 1.00 10.46 326 PRO A N 1
ATOM 658 C CA . PRO A 1 86 ? 29.927 5.017 -9.001 1.00 16.95 326 PRO A CA 1
ATOM 659 C C . PRO A 1 86 ? 29.378 5.736 -10.220 1.00 22.01 326 PRO A C 1
ATOM 660 O O . PRO A 1 86 ? 30.038 5.784 -11.265 1.00 15.28 326 PRO A O 1
ATOM 664 N N . SER A 1 87 ? 28.182 6.303 -10.084 1.00 19.43 327 SER A N 1
ATOM 665 C CA . SER A 1 87 ? 27.530 7.011 -11.179 1.00 22.10 327 SER A CA 1
ATOM 666 C C . SER A 1 87 ? 28.217 8.342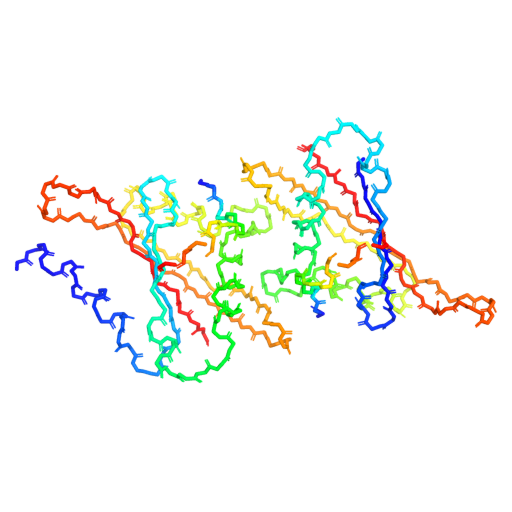 -11.470 1.00 21.70 327 SER A C 1
ATOM 667 O O . SER A 1 87 ? 28.671 9.043 -10.560 1.00 21.85 327 SER A O 1
ATOM 670 N N . TYR A 1 88 ? 28.320 8.673 -12.753 1.00 19.05 328 TYR A N 1
ATOM 671 C CA . TYR A 1 88 ? 28.744 9.991 -13.193 1.00 20.41 328 TYR A CA 1
ATOM 672 C C . TYR A 1 88 ? 27.748 10.463 -14.241 1.00 19.65 328 TYR A C 1
ATOM 673 O O . TYR A 1 88 ? 27.069 9.659 -14.884 1.00 22.32 328 TYR A O 1
ATOM 682 N N . ARG A 1 89 ? 27.645 11.776 -14.399 1.00 19.85 329 ARG A N 1
ATOM 683 C CA . ARG A 1 89 ? 26.608 12.356 -15.240 1.00 26.71 329 ARG A CA 1
ATOM 684 C C . ARG A 1 89 ? 27.215 13.091 -16.427 1.00 20.79 329 ARG A C 1
ATOM 685 O O . ARG A 1 89 ? 28.371 13.533 -16.398 1.00 22.19 329 ARG A O 1
ATOM 693 N N . PHE A 1 90 ? 26.387 13.238 -17.460 1.00 22.29 330 PHE A N 1
ATOM 694 C CA . PHE A 1 90 ? 26.751 13.929 -18.688 1.00 24.17 330 PHE A CA 1
ATOM 695 C C . PHE A 1 90 ? 25.470 14.398 -19.377 1.00 24.35 330 PHE A C 1
ATOM 696 O O . PHE A 1 90 ? 24.375 13.907 -19.091 1.00 24.11 330 PHE A O 1
ATOM 704 N N . ILE A 1 91 ? 25.616 15.358 -20.288 1.00 28.80 331 ILE A N 1
ATOM 705 C CA . ILE A 1 91 ? 24.484 16.021 -20.940 1.00 34.08 331 ILE A CA 1
ATOM 706 C C . ILE A 1 91 ? 24.541 15.741 -22.438 1.00 26.23 331 ILE A C 1
ATOM 707 O O . ILE A 1 91 ? 25.526 16.079 -23.101 1.00 27.77 331 ILE A O 1
ATOM 712 N N . LEU A 1 92 ? 23.487 15.138 -22.972 1.00 34.64 332 LEU A N 1
ATOM 713 C CA . LEU A 1 92 ? 23.439 14.860 -24.395 1.00 34.29 332 LEU A CA 1
ATOM 714 C C . LEU A 1 92 ? 23.340 16.164 -25.188 1.00 43.21 332 LEU A C 1
ATOM 715 O O . LEU A 1 92 ? 23.150 17.255 -24.639 1.00 40.09 332 LEU A O 1
ATOM 720 N N . ASN A 1 93 ? 23.469 16.043 -26.510 1.00 41.03 333 ASN A N 1
ATOM 721 C CA . ASN A 1 93 ? 23.430 17.238 -27.342 1.00 49.82 333 ASN A CA 1
ATOM 722 C C . ASN A 1 93 ? 22.062 17.901 -27.332 1.00 48.31 333 ASN A C 1
ATOM 723 O O . ASN A 1 93 ? 21.981 19.116 -27.543 1.00 49.22 333 ASN A O 1
ATOM 728 N N . ASP A 1 94 ? 21.000 17.147 -27.050 1.00 44.74 334 ASP A N 1
ATOM 729 C CA . ASP A 1 94 ? 19.655 17.694 -26.933 1.00 44.59 334 ASP A CA 1
ATOM 730 C C . ASP A 1 94 ? 19.330 18.197 -25.529 1.00 44.85 334 ASP A C 1
ATOM 731 O O . ASP A 1 94 ? 18.175 18.539 -25.265 1.00 51.34 334 ASP A O 1
ATOM 736 N N . GLY A 1 95 ? 20.308 18.243 -24.623 1.00 44.23 335 GLY A N 1
ATOM 737 C CA . GLY A 1 95 ? 20.099 18.783 -23.296 1.00 39.17 335 GLY A CA 1
ATOM 738 C C . GLY A 1 95 ? 19.687 17.780 -22.238 1.00 35.72 335 GLY A C 1
ATOM 739 O O . GLY A 1 95 ? 19.602 18.147 -21.061 1.00 38.40 335 GLY A O 1
ATOM 740 N N . THR A 1 96 ? 19.430 16.533 -22.609 1.00 36.58 336 THR A N 1
ATOM 741 C CA . THR A 1 96 ? 19.034 15.529 -21.632 1.00 36.60 336 THR A CA 1
ATOM 742 C C . THR A 1 96 ? 20.189 15.187 -20.696 1.00 39.57 336 THR A C 1
ATOM 743 O O . THR A 1 96 ? 21.323 14.965 -21.133 1.00 38.91 336 THR A O 1
ATOM 747 N N . MET A 1 97 ? 19.890 15.128 -19.405 1.00 28.45 337 MET A N 1
ATOM 748 C CA . MET A 1 97 ? 20.848 14.676 -18.408 1.00 31.21 337 MET A CA 1
ATOM 749 C C . MET A 1 97 ? 20.782 13.160 -18.274 1.00 36.70 337 MET A C 1
ATOM 750 O O . MET A 1 97 ? 19.694 12.598 -18.129 1.00 31.81 337 MET A O 1
ATOM 755 N N . LEU A 1 98 ? 21.936 12.498 -18.338 1.00 26.33 338 LEU A N 1
ATOM 756 C CA . LEU A 1 98 ? 22.003 11.060 -18.111 1.00 28.35 338 LEU A CA 1
ATOM 757 C C . LEU A 1 98 ? 23.104 10.755 -17.101 1.00 28.01 338 LEU A C 1
ATOM 758 O O . LEU A 1 98 ? 23.958 11.594 -16.797 1.00 27.86 338 LEU A O 1
ATOM 763 N N . SER A 1 99 ? 23.065 9.549 -16.556 1.00 21.13 339 SER A N 1
ATOM 764 C CA . SER A 1 99 ? 24.130 9.106 -15.678 1.00 24.55 339 SER A CA 1
ATOM 765 C C . SER A 1 99 ? 24.555 7.707 -16.099 1.00 20.98 339 SER A C 1
ATOM 766 O O . SER A 1 99 ? 23.848 7.008 -16.826 1.00 23.79 339 SER A O 1
ATOM 769 N N . ALA A 1 100 ? 25.746 7.318 -15.670 1.00 21.54 340 ALA A N 1
ATOM 770 C CA . ALA A 1 100 ? 26.262 6.014 -16.034 1.00 21.04 340 ALA A CA 1
ATOM 771 C C . ALA A 1 100 ? 27.246 5.581 -14.971 1.00 19.66 340 ALA A C 1
ATOM 772 O O . ALA A 1 100 ? 27.760 6.402 -14.206 1.00 19.01 340 ALA A O 1
ATOM 774 N N . HIS A 1 101 ? 27.489 4.273 -14.925 1.00 14.52 341 HIS A N 1
ATOM 775 C CA . HIS A 1 101 ? 28.561 3.726 -14.111 1.00 17.44 341 HIS A CA 1
ATOM 776 C C . HIS A 1 101 ? 29.290 2.662 -14.921 1.00 11.83 341 HIS A C 1
ATOM 777 O O . HIS A 1 101 ? 28.769 2.138 -15.905 1.00 14.67 341 HIS A O 1
ATOM 784 N N . THR A 1 102 ? 30.511 2.364 -14.511 1.00 10.43 342 THR A N 1
ATOM 785 C CA . THR A 1 102 ? 31.404 1.517 -15.289 1.00 16.65 342 THR A CA 1
ATOM 786 C C . THR A 1 102 ? 31.908 0.400 -14.390 1.00 17.50 342 THR A C 1
ATOM 787 O O . THR A 1 102 ? 32.108 0.612 -13.198 1.00 15.32 342 THR A O 1
ATOM 791 N N . LYS A 1 103 ? 32.087 -0.788 -14.956 1.00 16.92 343 LYS A N 1
ATOM 792 C CA . LYS A 1 103 ? 32.775 -1.887 -14.292 1.00 22.98 343 LYS A CA 1
ATOM 793 C C . LYS A 1 103 ? 33.800 -2.474 -15.250 1.00 19.00 343 LYS A C 1
ATOM 794 O O . LYS A 1 103 ? 33.546 -2.551 -16.454 1.00 18.43 343 LYS A O 1
ATOM 800 N N . CYS A 1 104 ? 34.949 -2.907 -14.731 1.00 16.94 344 CYS A N 1
ATOM 801 C CA . CYS A 1 104 ? 35.914 -3.501 -15.642 1.00 22.93 344 CYS A CA 1
ATOM 802 C C . CYS A 1 104 ? 36.733 -4.598 -14.969 1.00 19.59 344 CYS A C 1
ATOM 803 O O . CYS A 1 104 ? 36.816 -4.691 -13.740 1.00 21.37 344 CYS A O 1
ATOM 806 N N . LYS A 1 105 ? 37.351 -5.423 -15.820 1.00 18.37 345 LYS A N 1
ATOM 807 C CA . LYS A 1 105 ? 38.025 -6.658 -15.448 1.00 22.50 345 LYS A CA 1
ATOM 808 C C . LYS A 1 105 ? 39.239 -6.875 -16.338 1.00 21.12 345 LYS A C 1
ATOM 809 O O . LYS A 1 105 ? 39.180 -6.663 -17.554 1.00 18.73 345 LYS A O 1
ATOM 815 N N . LEU A 1 106 ? 40.326 -7.339 -15.741 1.00 20.17 346 LEU A N 1
ATOM 816 C CA . LEU A 1 106 ? 41.464 -7.794 -16.526 1.00 20.90 346 LEU A CA 1
ATOM 817 C C . LEU A 1 106 ? 41.190 -9.213 -17.026 1.00 23.68 346 LEU A C 1
ATOM 818 O O . LEU A 1 106 ? 40.748 -10.071 -16.257 1.00 23.30 346 LEU A O 1
ATOM 823 N N . CYS A 1 107 ? 41.391 -9.436 -18.327 1.00 17.83 347 CYS A N 1
ATOM 824 C CA . CYS A 1 107 ? 41.131 -10.713 -18.988 1.00 18.43 347 CYS A CA 1
ATOM 825 C C . CYS A 1 107 ? 42.430 -11.316 -19.513 1.00 25.96 347 CYS A C 1
ATOM 826 O O . CYS A 1 107 ? 43.197 -10.646 -20.217 1.00 20.73 347 CYS A O 1
ATOM 829 N N . TYR A 1 108 ? 42.662 -12.590 -19.198 1.00 22.62 348 TYR A N 1
ATOM 830 C CA . TYR A 1 108 ? 43.895 -13.261 -19.605 1.00 26.26 348 TYR A CA 1
ATOM 831 C C . TYR A 1 108 ? 43.577 -14.265 -20.708 1.00 28.18 348 TYR A C 1
ATOM 832 O O . TYR A 1 108 ? 43.133 -15.384 -20.420 1.00 29.90 348 TYR A O 1
ATOM 841 N N . PRO A 1 109 ? 43.765 -13.920 -21.972 1.00 23.96 349 PRO A N 1
ATOM 842 C CA . PRO A 1 109 ? 43.327 -14.816 -23.039 1.00 24.80 349 PRO A CA 1
ATOM 843 C C . PRO A 1 109 ? 44.188 -16.064 -23.100 1.00 28.43 349 PRO A C 1
ATOM 844 O O . PRO A 1 109 ? 45.364 -16.061 -22.731 1.00 30.36 349 PRO A O 1
ATOM 848 N N . GLN A 1 110 ? 43.574 -17.141 -23.580 1.00 29.56 350 GLN A N 1
ATOM 849 C CA . GLN A 1 110 ? 44.256 -18.423 -23.681 1.00 35.18 350 GLN A CA 1
ATOM 850 C C . GLN A 1 110 ? 45.303 -18.435 -24.786 1.00 26.61 350 GLN A C 1
ATOM 851 O O . GLN A 1 110 ? 46.324 -19.108 -24.647 1.00 34.18 350 GLN A O 1
ATOM 857 N N . SER A 1 111 ? 45.078 -17.698 -25.873 1.00 29.88 351 SER A N 1
ATOM 858 C CA . SER A 1 111 ? 45.975 -17.772 -27.019 1.00 26.40 351 SER A CA 1
ATOM 859 C C . SER A 1 111 ? 47.301 -17.118 -26.669 1.00 30.68 351 SER A C 1
ATOM 860 O O . SER A 1 111 ? 47.316 -16.018 -26.112 1.00 32.80 351 SER A O 1
ATOM 862 N N . PRO A 1 112 ? 48.428 -17.764 -26.962 1.00 33.45 352 PRO A N 1
ATOM 863 C CA . PRO A 1 112 ? 49.733 -17.137 -26.681 1.00 30.75 352 PRO A CA 1
ATOM 864 C C . PRO A 1 112 ? 50.015 -15.900 -27.521 1.00 34.26 352 PRO A C 1
ATOM 865 O O . PRO A 1 112 ? 50.894 -15.110 -27.161 1.00 27.69 352 PRO A O 1
ATOM 869 N N . ASP A 1 113 ? 49.307 -15.694 -28.622 1.00 29.35 353 ASP A N 1
ATOM 870 C CA . ASP A 1 113 ? 49.601 -14.540 -29.463 1.00 35.41 353 ASP A CA 1
ATOM 871 C C . ASP A 1 113 ? 48.915 -13.261 -28.997 1.00 31.10 353 ASP A C 1
ATOM 872 O O . ASP A 1 113 ? 49.226 -12.187 -29.521 1.00 44.05 353 ASP A O 1
ATOM 877 N N . MET A 1 114 ? 48.010 -13.340 -28.028 1.00 34.26 354 MET A N 1
ATOM 878 C CA . MET A 1 114 ? 47.285 -12.179 -27.536 1.00 30.84 354 MET A CA 1
ATOM 879 C C . MET A 1 114 ? 47.856 -11.725 -26.195 1.00 30.39 354 MET A C 1
ATOM 880 O O . MET A 1 114 ? 48.384 -12.526 -25.421 1.00 34.13 354 MET A O 1
ATOM 885 N N . GLN A 1 115 ? 47.769 -10.426 -25.939 1.00 24.90 355 GLN A N 1
ATOM 886 C CA . GLN A 1 115 ? 48.117 -9.871 -24.639 1.00 31.10 355 GLN A CA 1
ATOM 887 C C . GLN A 1 115 ? 46.899 -9.833 -23.727 1.00 22.37 355 GLN A C 1
ATOM 888 O O . GLN A 1 115 ? 45.761 -9.820 -24.199 1.00 21.79 355 GLN A O 1
ATOM 894 N N . PRO A 1 116 ? 47.103 -9.785 -22.410 1.00 27.49 356 PRO A N 1
ATOM 895 C CA . PRO A 1 116 ? 45.991 -9.451 -21.512 1.00 20.81 356 PRO A CA 1
ATOM 896 C C . PRO A 1 116 ? 45.369 -8.116 -21.900 1.00 27.55 356 PRO A C 1
ATOM 897 O O . PRO A 1 116 ? 46.022 -7.250 -22.488 1.00 21.75 356 PRO A O 1
ATOM 901 N N . PHE A 1 117 ? 44.081 -7.965 -21.601 1.00 19.02 357 PHE A N 1
ATOM 902 C CA . PHE A 1 117 ? 43.408 -6.706 -21.884 1.00 19.43 357 PHE A CA 1
ATOM 903 C C . PHE A 1 117 ? 42.351 -6.461 -20.814 1.00 23.75 357 PHE A C 1
ATOM 904 O O . PHE A 1 117 ? 42.029 -7.337 -20.009 1.00 19.34 357 PHE A O 1
ATOM 912 N N . ILE A 1 118 ? 41.834 -5.238 -20.802 1.00 17.98 358 ILE A N 1
ATOM 913 C CA . ILE A 1 118 ? 40.829 -4.804 -19.847 1.00 18.06 358 ILE A CA 1
ATOM 914 C C . ILE A 1 118 ? 39.516 -4.667 -20.598 1.00 20.69 358 ILE A C 1
ATOM 915 O O . ILE A 1 118 ? 39.428 -3.919 -21.579 1.00 22.31 358 ILE A O 1
ATOM 920 N N . MET A 1 119 ? 38.507 -5.397 -20.154 1.00 15.25 359 MET A N 1
ATOM 921 C CA . MET A 1 119 ? 37.153 -5.256 -20.670 1.00 19.71 359 MET A CA 1
ATOM 922 C C . MET A 1 119 ? 36.369 -4.342 -19.741 1.00 19.44 359 MET A C 1
ATOM 923 O O . MET A 1 119 ? 36.410 -4.514 -18.520 1.00 17.30 359 MET A O 1
ATOM 928 N N . GLY A 1 120 ? 35.668 -3.389 -20.315 1.00 15.88 360 GLY A N 1
ATOM 929 C CA . GLY A 1 120 ? 34.871 -2.454 -19.539 1.00 14.98 360 GLY A CA 1
ATOM 930 C C . GLY A 1 120 ? 33.450 -2.445 -20.055 1.00 16.71 360 GLY A C 1
ATOM 931 O O . GLY A 1 120 ? 33.215 -2.565 -21.254 1.00 15.02 360 GLY A O 1
ATOM 932 N N . ILE A 1 121 ? 32.501 -2.338 -19.135 1.00 18.18 361 ILE A N 1
ATOM 933 C CA . ILE A 1 121 ? 31.106 -2.159 -19.516 1.00 14.62 361 ILE A CA 1
ATOM 934 C C . ILE A 1 121 ? 30.614 -0.870 -18.880 1.00 13.88 361 ILE A C 1
ATOM 935 O O . ILE A 1 121 ? 30.878 -0.607 -17.702 1.00 16.09 361 ILE A O 1
ATOM 940 N N . HIS A 1 122 ? 29.922 -0.065 -19.670 1.00 13.74 362 HIS A N 1
ATOM 941 C CA . HIS A 1 122 ? 29.408 1.227 -19.243 1.00 16.47 362 HIS A CA 1
ATOM 942 C C . HIS A 1 122 ? 27.893 1.152 -19.339 1.00 14.46 362 HIS A C 1
ATOM 943 O O . HIS A 1 122 ? 27.351 0.913 -20.418 1.00 17.40 362 HIS A O 1
ATOM 950 N N . ILE A 1 123 ? 27.210 1.293 -18.215 1.00 13.75 363 ILE A N 1
ATOM 951 C CA . ILE A 1 123 ? 25.767 1.082 -18.165 1.00 18.79 363 ILE A CA 1
ATOM 952 C C . ILE A 1 123 ? 25.096 2.417 -17.873 1.00 14.58 363 ILE A C 1
ATOM 953 O O . ILE A 1 123 ? 25.478 3.110 -16.924 1.00 20.12 363 ILE A O 1
ATOM 958 N N . ILE A 1 124 ? 24.116 2.784 -18.702 1.00 22.41 364 ILE A N 1
ATOM 959 C CA . ILE A 1 124 ? 23.331 3.999 -18.495 1.00 23.02 364 ILE A CA 1
ATOM 960 C C . ILE A 1 124 ? 22.274 3.736 -17.432 1.00 29.96 364 ILE A C 1
ATOM 961 O O . ILE A 1 124 ? 21.598 2.699 -17.452 1.00 28.39 364 ILE A O 1
ATOM 966 N N . ASP A 1 125 ? 22.132 4.670 -16.497 1.00 31.28 365 ASP A N 1
ATOM 967 C CA . ASP A 1 125 ? 21.267 4.454 -15.336 1.00 39.89 365 ASP A CA 1
ATOM 968 C C . ASP A 1 125 ? 19.867 5.015 -15.579 1.00 35.32 365 ASP A C 1
ATOM 969 O O . ASP A 1 125 ? 19.380 5.033 -16.712 1.00 40.19 365 ASP A O 1
ATOM 974 N N . GLU B 1 20 ? 47.781 33.930 -18.861 1.00 36.91 260 GLU B N 1
ATOM 975 C CA . GLU B 1 20 ? 47.219 32.919 -19.772 1.00 39.70 260 GLU B CA 1
ATOM 976 C C . GLU B 1 20 ? 45.689 32.832 -19.644 1.00 30.61 260 GLU B C 1
ATOM 977 O O . GLU B 1 20 ? 45.169 32.331 -18.642 1.00 31.52 260 GLU B O 1
ATOM 983 N N . SER B 1 21 ? 44.972 33.333 -20.649 1.00 28.76 261 SER B N 1
ATOM 984 C CA . SER B 1 21 ? 43.521 33.421 -20.565 1.00 18.71 261 SER B CA 1
ATOM 985 C C . SER B 1 21 ? 42.923 33.556 -21.953 1.00 17.55 261 SER B C 1
ATOM 986 O O . SER B 1 21 ? 43.611 33.835 -22.940 1.00 16.11 261 SER B O 1
ATOM 989 N N . PHE B 1 22 ? 41.610 33.370 -22.004 1.00 13.38 262 PHE B N 1
ATOM 990 C CA . PHE B 1 22 ? 40.820 33.707 -23.176 1.00 14.00 262 PHE B CA 1
ATOM 991 C C . PHE B 1 22 ? 39.476 34.244 -22.703 1.00 14.08 262 PHE B C 1
ATOM 992 O O . PHE B 1 22 ? 39.091 34.098 -21.541 1.00 14.18 262 PHE B O 1
ATOM 1000 N N . MET B 1 23 ? 38.757 34.860 -23.616 1.00 12.49 263 MET B N 1
ATOM 1001 C CA . MET B 1 23 ? 37.514 35.521 -23.281 1.00 17.21 263 MET B CA 1
ATOM 1002 C C . MET B 1 23 ? 36.399 34.981 -24.155 1.00 19.15 263 MET B C 1
ATOM 1003 O O . MET B 1 23 ? 36.640 34.489 -25.256 1.00 15.78 263 MET B O 1
ATOM 1008 N N . THR B 1 24 ? 35.178 35.062 -23.634 1.00 17.59 264 THR B N 1
ATOM 1009 C CA . THR B 1 24 ? 33.991 34.617 -24.339 1.00 18.07 264 THR B CA 1
ATOM 1010 C C . THR B 1 24 ? 32.902 35.671 -24.229 1.00 18.48 264 THR B C 1
ATOM 1011 O O . THR B 1 24 ? 32.874 36.480 -23.299 1.00 19.30 264 THR B O 1
ATOM 1015 N N . LYS B 1 25 ? 31.984 35.623 -25.184 1.00 17.00 265 LYS B N 1
ATOM 1016 C CA . LYS B 1 25 ? 30.709 36.313 -25.094 1.00 16.19 265 LYS B CA 1
ATOM 1017 C C . LYS B 1 25 ? 29.608 35.271 -25.164 1.00 19.18 265 LYS B C 1
ATOM 1018 O O . LYS B 1 25 ? 29.632 34.403 -26.042 1.00 15.26 265 LYS B O 1
ATOM 1024 N N . GLN B 1 26 ? 28.658 35.358 -24.239 1.00 13.27 266 GLN B N 1
ATOM 1025 C CA . GLN B 1 26 ? 27.456 34.545 -24.250 1.00 15.24 266 GLN B CA 1
ATOM 1026 C C . GLN B 1 26 ? 26.254 35.454 -24.429 1.00 19.49 266 GLN B C 1
ATOM 1027 O O . GLN B 1 26 ? 26.247 36.593 -23.949 1.00 19.33 266 GLN B O 1
ATOM 1033 N N . ASP B 1 27 ? 25.232 34.943 -25.102 1.00 14.68 267 ASP B N 1
ATOM 1034 C CA . ASP B 1 27 ? 23.972 35.656 -25.119 1.00 21.07 267 ASP B CA 1
ATOM 1035 C C . ASP B 1 27 ? 23.213 35.379 -23.824 1.00 23.03 267 ASP B C 1
ATOM 1036 O O . ASP B 1 27 ? 23.626 34.553 -23.005 1.00 20.64 267 ASP B O 1
ATOM 1041 N N . THR B 1 28 ? 22.066 36.050 -23.655 1.00 28.06 268 THR B N 1
ATOM 1042 C CA . THR B 1 28 ? 21.297 35.920 -22.415 1.00 17.57 268 THR B CA 1
ATOM 1043 C C . THR B 1 28 ? 20.549 34.599 -22.309 1.00 21.39 268 THR B C 1
ATOM 1044 O O . THR B 1 28 ? 19.846 34.394 -21.319 1.00 23.53 268 THR B O 1
ATOM 1048 N N . THR B 1 29 ? 20.671 33.696 -23.279 1.00 23.27 269 THR B N 1
ATOM 1049 C CA . THR B 1 29 ? 20.276 32.310 -23.060 1.00 28.39 269 THR B CA 1
ATOM 1050 C C . THR B 1 29 ? 21.446 31.431 -22.631 1.00 24.07 269 THR B C 1
ATOM 1051 O O . THR B 1 29 ? 21.241 30.243 -22.384 1.00 25.32 269 THR B O 1
ATOM 1055 N N . GLY B 1 30 ? 22.664 31.975 -22.539 1.00 24.79 270 GLY B N 1
ATOM 1056 C CA . GLY B 1 30 ? 23.831 31.205 -22.140 1.00 19.71 270 GLY B CA 1
ATOM 1057 C C . GLY B 1 30 ? 24.660 30.651 -23.287 1.00 24.95 270 GLY B C 1
ATOM 1058 O O . GLY B 1 30 ? 25.757 30.127 -23.045 1.00 29.55 270 GLY B O 1
ATOM 1059 N N . LYS B 1 31 ? 24.179 30.763 -24.520 1.00 22.01 271 LYS B N 1
ATOM 1060 C CA . LYS B 1 31 ? 24.913 30.270 -25.672 1.00 20.67 271 LYS B CA 1
ATOM 1061 C C . LYS B 1 31 ? 26.136 31.143 -25.947 1.00 22.20 271 LYS B C 1
ATOM 1062 O O . LYS B 1 31 ? 26.042 32.371 -25.973 1.00 20.76 271 LYS B O 1
ATOM 1066 N N . ILE B 1 32 ? 27.282 30.500 -26.169 1.00 20.16 272 ILE B N 1
ATOM 1067 C CA . ILE B 1 32 ? 28.496 31.212 -26.541 1.00 19.21 272 ILE B CA 1
ATOM 1068 C C . ILE B 1 32 ? 28.357 31.760 -27.956 1.00 15.98 272 ILE B C 1
ATOM 1069 O O . ILE B 1 32 ? 28.037 31.025 -28.895 1.00 19.73 272 ILE B O 1
ATOM 1074 N N . ILE B 1 33 ? 28.621 33.053 -28.122 1.00 16.54 273 ILE B N 1
ATOM 1075 C CA . ILE B 1 33 ? 28.525 33.692 -29.430 1.00 18.52 273 ILE B CA 1
ATOM 1076 C C . ILE B 1 33 ? 29.834 34.319 -29.893 1.00 20.49 273 ILE B C 1
ATOM 1077 O O . ILE B 1 33 ? 29.907 34.764 -31.042 1.00 23.80 273 ILE B O 1
ATOM 1082 N N . SER B 1 34 ? 30.871 34.375 -29.060 1.00 15.95 274 SER B N 1
ATOM 1083 C CA . SER B 1 34 ? 32.181 34.805 -29.533 1.00 18.36 274 SER B CA 1
ATOM 1084 C C . SER B 1 34 ? 33.242 34.266 -28.586 1.00 20.92 274 SER B C 1
ATOM 1085 O O . SER B 1 34 ? 32.996 34.079 -27.391 1.00 15.03 274 SER B O 1
ATOM 1087 N N . ILE B 1 35 ? 34.420 34.011 -29.133 1.00 19.87 275 ILE B N 1
ATOM 1088 C CA . ILE B 1 35 ? 35.579 33.608 -28.350 1.00 15.13 275 ILE B CA 1
ATOM 1089 C C . ILE B 1 35 ? 36.758 34.473 -28.781 1.00 17.23 275 ILE B C 1
ATOM 1090 O O . ILE B 1 35 ? 37.030 34.616 -29.979 1.00 18.19 275 ILE B O 1
ATOM 1095 N N . ASP B 1 36 ? 37.447 35.065 -27.813 1.00 17.53 276 ASP B N 1
ATOM 1096 C CA . ASP B 1 36 ? 38.614 35.898 -28.090 1.00 17.20 276 ASP B CA 1
ATOM 1097 C C . ASP B 1 36 ? 39.841 35.133 -27.613 1.00 24.42 276 ASP B C 1
ATOM 1098 O O . ASP B 1 36 ? 40.012 34.916 -26.408 1.00 19.76 276 ASP B O 1
ATOM 1103 N N . THR B 1 37 ? 40.699 34.754 -28.561 1.00 18.00 277 THR B N 1
ATOM 1104 C CA . THR B 1 37 ? 41.914 33.999 -28.297 1.00 20.70 277 THR B CA 1
ATOM 1105 C C . THR B 1 37 ? 43.178 34.806 -28.573 1.00 21.66 277 THR B C 1
ATOM 1106 O O . THR B 1 37 ? 44.270 34.232 -28.604 1.00 17.77 277 THR B O 1
ATOM 1110 N N . SER B 1 38 ? 43.059 36.118 -28.769 1.00 20.15 278 SER B N 1
ATOM 1111 C CA . SER B 1 38 ? 44.218 36.908 -29.172 1.00 20.48 278 SER B CA 1
ATOM 1112 C C . SER B 1 38 ? 45.320 36.847 -28.128 1.00 25.53 278 SER B C 1
ATOM 1113 O O . SER B 1 38 ? 46.505 36.796 -28.472 1.00 28.18 278 SER B O 1
ATOM 1116 N N . SER B 1 39 ? 44.956 36.811 -26.845 1.00 23.34 279 SER B N 1
ATOM 1117 C CA . SER B 1 39 ? 45.979 36.753 -25.806 1.00 20.56 279 SER B CA 1
ATOM 1118 C C . SER B 1 39 ? 46.771 35.441 -25.862 1.00 26.05 279 SER B C 1
ATOM 1119 O O . SER B 1 39 ? 47.997 35.433 -25.683 1.00 23.11 279 SER B O 1
ATOM 1122 N N . LEU B 1 40 ? 46.094 34.316 -26.105 1.00 21.32 280 LEU B N 1
ATOM 1123 C CA . LEU B 1 40 ? 46.820 33.051 -26.209 1.00 27.88 280 LEU B CA 1
ATOM 1124 C C . LEU B 1 40 ? 47.667 33.001 -27.473 1.00 26.75 280 LEU B C 1
ATOM 1125 O O . LEU B 1 40 ? 48.763 32.435 -27.462 1.00 29.04 280 LEU B O 1
ATOM 1130 N N . ARG B 1 41 ? 47.166 33.557 -28.580 1.00 19.16 281 ARG B N 1
ATOM 1131 C CA . ARG B 1 41 ? 47.927 33.503 -29.826 1.00 28.35 281 ARG B CA 1
ATOM 1132 C C . ARG B 1 41 ? 49.176 34.378 -29.765 1.00 31.30 281 ARG B C 1
ATOM 1133 O O . ARG B 1 41 ? 50.188 34.055 -30.396 1.00 22.81 281 ARG B O 1
ATOM 1141 N N . ALA B 1 42 ? 49.128 35.473 -29.005 1.00 25.56 282 ALA B N 1
ATOM 1142 C CA . ALA B 1 42 ? 50.297 36.311 -28.783 1.00 31.77 282 ALA B CA 1
ATOM 1143 C C . ALA B 1 42 ? 51.259 35.738 -27.743 1.00 27.28 282 ALA B C 1
ATOM 1144 O O . ALA B 1 42 ? 52.305 36.342 -27.507 1.00 38.09 282 ALA B O 1
ATOM 1146 N N . ALA B 1 43 ? 50.961 34.581 -27.146 1.00 30.60 283 ALA B N 1
ATOM 1147 C CA . ALA B 1 43 ? 51.744 34.066 -26.025 1.00 34.25 283 ALA B CA 1
ATOM 1148 C C . ALA B 1 43 ? 52.879 33.131 -26.425 1.00 38.70 283 ALA B C 1
ATOM 1149 O O . ALA B 1 43 ? 53.712 32.811 -25.569 1.00 41.30 283 ALA B O 1
ATOM 1151 N N . GLY B 1 44 ? 52.932 32.660 -27.672 1.00 31.92 284 GLY B N 1
ATOM 1152 C CA . GLY B 1 44 ? 54.091 31.900 -28.115 1.00 32.69 284 GLY B CA 1
ATOM 1153 C C . GLY B 1 44 ? 54.120 30.424 -27.764 1.00 36.96 284 GLY B C 1
ATOM 1154 O O . GLY B 1 44 ? 55.167 29.783 -27.948 1.00 31.51 284 GLY B O 1
ATOM 1155 N N . ARG B 1 45 ? 53.018 29.854 -27.274 1.00 24.13 285 ARG B N 1
ATOM 1156 C CA . ARG B 1 45 ? 52.955 28.432 -26.956 1.00 32.54 285 ARG B CA 1
ATOM 1157 C C . ARG B 1 45 ? 52.050 27.732 -27.962 1.00 26.00 285 ARG B C 1
ATOM 1158 O O . ARG B 1 45 ? 50.937 28.197 -28.235 1.00 25.03 285 ARG B O 1
ATOM 1161 N N . THR B 1 46 ? 52.522 26.622 -28.514 1.00 22.72 286 THR B N 1
ATOM 1162 C CA . THR B 1 46 ? 51.633 25.807 -29.315 1.00 22.09 286 THR B CA 1
ATOM 1163 C C . THR B 1 46 ? 50.555 25.194 -28.421 1.00 23.72 286 THR B C 1
ATOM 1164 O O . THR B 1 46 ? 50.697 25.103 -27.203 1.00 22.80 286 THR B O 1
ATOM 1168 N N . GLY B 1 47 ? 49.467 24.771 -29.040 1.00 13.74 287 GLY B N 1
ATOM 1169 C CA . GLY B 1 47 ? 48.474 23.989 -28.348 1.00 18.03 287 GLY B CA 1
ATOM 1170 C C . GLY B 1 47 ? 47.319 24.763 -27.762 1.00 22.55 287 GLY B C 1
ATOM 1171 O O . GLY B 1 47 ? 46.502 24.162 -27.057 1.00 27.41 287 GLY B O 1
ATOM 1172 N N . TRP B 1 48 ? 47.210 26.069 -28.040 1.00 21.37 288 TRP B N 1
ATOM 1173 C CA . TRP B 1 48 ? 46.175 26.874 -27.399 1.00 22.67 288 TRP B CA 1
ATOM 1174 C C . TRP B 1 48 ? 44.773 26.427 -27.818 1.00 23.36 288 TRP B C 1
ATOM 1175 O O . TRP B 1 48 ? 43.824 26.529 -27.028 1.00 21.83 288 TRP B O 1
ATOM 1186 N N . GLU B 1 49 ? 44.621 25.931 -29.043 1.00 16.07 289 GLU B N 1
ATOM 1187 C CA . GLU B 1 49 ? 43.302 25.512 -29.504 1.00 19.89 289 GLU B CA 1
ATOM 1188 C C . GLU B 1 49 ? 42.771 24.328 -28.690 1.00 21.56 289 GLU B C 1
ATOM 1189 O O . GLU B 1 49 ? 41.601 24.317 -28.294 1.00 20.92 289 GLU B O 1
ATOM 1194 N N . ASP B 1 50 ? 43.612 23.324 -28.435 1.00 17.83 290 ASP B N 1
ATOM 1195 C CA . ASP B 1 50 ? 43.214 22.204 -27.583 1.00 21.14 290 ASP B CA 1
ATOM 1196 C C . ASP B 1 50 ? 42.893 22.684 -26.171 1.00 17.86 290 ASP B C 1
ATOM 1197 O O . ASP B 1 50 ? 41.909 22.250 -25.571 1.00 15.77 290 ASP B O 1
ATOM 1202 N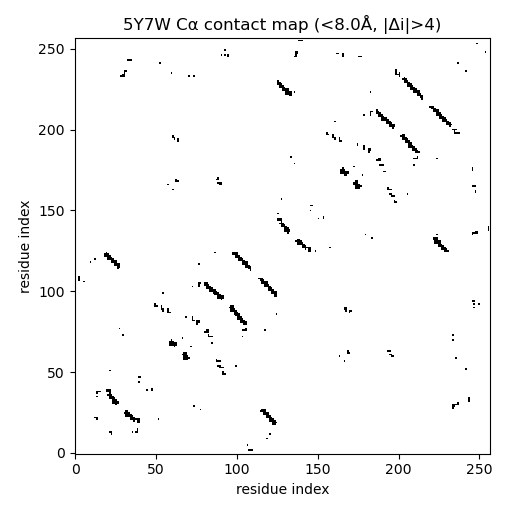 N . LEU B 1 51 ? 43.701 23.599 -25.642 1.00 13.40 291 LEU B N 1
ATOM 1203 C CA . LEU B 1 51 ? 43.456 24.161 -24.317 1.00 21.30 291 LEU B CA 1
ATOM 1204 C C . LEU B 1 51 ? 42.074 24.815 -24.222 1.00 20.16 291 LEU B C 1
ATOM 1205 O O . LEU B 1 51 ? 41.343 24.607 -23.247 1.00 15.44 291 LEU B O 1
ATOM 1210 N N . VAL B 1 52 ? 41.698 25.612 -25.225 1.00 14.60 292 VAL B N 1
ATOM 1211 C CA . VAL B 1 52 ? 40.423 26.321 -25.165 1.00 14.14 292 VAL B CA 1
ATOM 1212 C C . VAL B 1 52 ? 39.254 25.346 -25.254 1.00 17.29 292 VAL B C 1
ATOM 1213 O O . VAL B 1 52 ? 38.265 25.480 -24.519 1.00 14.74 292 VAL B O 1
ATOM 1217 N N A ARG B 1 53 ? 39.332 24.373 -26.172 0.55 17.72 293 ARG B N 1
ATOM 1218 N N B ARG B 1 53 ? 39.350 24.346 -26.132 0.45 17.79 293 ARG B N 1
ATOM 1219 C CA A ARG B 1 53 ? 38.292 23.347 -26.282 0.55 16.27 293 ARG B CA 1
ATOM 1220 C CA B ARG B 1 53 ? 38.264 23.379 -26.271 0.45 16.62 293 ARG B CA 1
ATOM 1221 C C A ARG B 1 53 ? 38.099 22.625 -24.957 0.55 18.62 293 ARG B C 1
ATOM 1222 C C B ARG B 1 53 ? 38.090 22.546 -25.004 0.45 18.56 293 ARG B C 1
ATOM 1223 O O A ARG B 1 53 ? 36.973 22.480 -24.470 0.55 20.77 293 ARG B O 1
ATOM 1224 O O B ARG B 1 53 ? 36.959 22.255 -24.597 0.45 20.80 293 ARG B O 1
ATOM 1239 N N . LYS B 1 54 ? 39.197 22.146 -24.372 1.00 14.95 294 LYS B N 1
ATOM 1240 C CA . LYS B 1 54 ? 39.118 21.382 -23.136 1.00 16.32 294 LYS B CA 1
ATOM 1241 C C . LYS B 1 54 ? 38.593 22.237 -21.990 1.00 17.11 294 LYS B C 1
ATOM 1242 O O . LYS B 1 54 ? 37.816 21.758 -21.155 1.00 13.05 294 LYS B O 1
ATOM 1248 N N . CYS B 1 55 ? 39.011 23.503 -21.930 1.00 14.30 295 CYS B N 1
ATOM 1249 C CA . CYS B 1 55 ? 38.549 24.386 -20.863 1.00 16.39 295 CYS B CA 1
ATOM 1250 C C . CYS B 1 55 ? 37.049 24.658 -20.986 1.00 16.54 295 CYS B C 1
ATOM 1251 O O . CYS B 1 55 ? 36.314 24.583 -19.997 1.00 16.28 295 CYS B O 1
ATOM 1254 N N . ILE B 1 56 ? 36.570 24.939 -22.202 1.00 11.23 296 ILE B N 1
ATOM 1255 C CA . ILE B 1 56 ? 35.147 25.200 -22.399 1.00 14.96 296 ILE B CA 1
ATOM 1256 C C . ILE B 1 56 ? 34.321 23.963 -22.052 1.00 20.29 296 ILE B C 1
ATOM 1257 O O . ILE B 1 56 ? 33.326 24.042 -21.322 1.00 15.47 296 ILE B O 1
ATOM 1262 N N . TYR B 1 57 ? 34.731 22.795 -22.551 1.00 15.78 297 TYR B N 1
ATOM 1263 C CA . TYR B 1 57 ? 33.963 21.591 -22.260 1.00 19.45 297 TYR B CA 1
ATOM 1264 C C . TYR B 1 57 ? 33.927 21.290 -20.766 1.00 19.12 297 TYR B C 1
ATOM 1265 O O . TYR B 1 57 ? 32.882 20.883 -20.243 1.00 16.87 297 TYR B O 1
ATOM 1274 N N . ALA B 1 58 ? 35.053 21.469 -20.053 1.00 15.01 298 ALA B N 1
ATOM 1275 C CA . ALA B 1 58 ? 35.008 21.273 -18.603 1.00 16.31 298 ALA B CA 1
ATOM 1276 C C . ALA B 1 58 ? 34.105 22.306 -17.924 1.00 15.94 298 ALA B C 1
ATOM 1277 O O . ALA B 1 58 ? 33.461 21.997 -16.917 1.00 20.31 298 ALA B O 1
ATOM 1279 N N . PHE B 1 59 ? 34.057 23.533 -18.446 1.00 12.19 299 PHE B N 1
ATOM 1280 C CA . PHE B 1 59 ? 33.205 24.562 -17.869 1.00 17.75 299 PHE B CA 1
ATOM 1281 C C . PHE B 1 59 ? 31.736 24.148 -17.904 1.00 12.30 299 PHE B C 1
ATOM 1282 O O . PHE B 1 59 ? 30.997 24.378 -16.941 1.00 14.05 299 PHE B O 1
ATOM 1290 N N . PHE B 1 60 ? 31.300 23.528 -18.999 1.00 11.76 300 PHE B N 1
ATOM 1291 C CA . PHE B 1 60 ? 29.916 23.106 -19.187 1.00 16.24 300 PHE B CA 1
ATOM 1292 C C . PHE B 1 60 ? 29.619 21.703 -18.663 1.00 22.07 300 PHE B C 1
ATOM 1293 O O . PHE B 1 60 ? 28.487 21.235 -18.805 1.00 20.90 300 PHE B O 1
ATOM 1301 N N . GLN B 1 61 ? 30.579 21.024 -18.076 1.00 21.13 301 GLN B N 1
ATOM 1302 C CA . GLN B 1 61 ? 30.304 19.633 -17.717 1.00 23.00 301 GLN B CA 1
ATOM 1303 C C . GLN B 1 61 ? 29.711 19.534 -16.303 1.00 23.60 301 GLN B C 1
ATOM 1304 O O . GLN B 1 61 ? 30.138 20.258 -15.401 1.00 22.06 301 GLN B O 1
ATOM 1310 N N . PRO B 1 62 ? 28.748 18.641 -16.057 1.00 26.38 302 PRO B N 1
ATOM 1311 C CA . PRO B 1 62 ? 28.197 18.510 -14.697 1.00 30.50 302 PRO B CA 1
ATOM 1312 C C . PRO B 1 62 ? 29.276 18.202 -13.667 1.00 30.68 302 PRO B C 1
ATOM 1313 O O . PRO B 1 62 ? 30.260 17.514 -13.949 1.00 34.08 302 PRO B O 1
ATOM 1317 N N . GLN B 1 63 ? 29.082 18.734 -12.461 1.00 32.25 303 GLN B N 1
ATOM 1318 C CA . GLN B 1 63 ? 30.066 18.658 -11.375 1.00 43.50 303 GLN B CA 1
ATOM 1319 C C . GLN B 1 63 ? 29.546 17.685 -10.321 1.00 42.43 303 GLN B C 1
ATOM 1320 O O . GLN B 1 63 ? 28.932 18.094 -9.331 1.00 43.52 303 GLN B O 1
ATOM 1326 N N . GLY B 1 64 ? 29.819 16.402 -10.526 1.00 37.46 304 GLY B N 1
ATOM 1327 C CA . GLY B 1 64 ? 29.334 15.401 -9.594 1.00 38.79 304 GLY B CA 1
ATOM 1328 C C . GLY B 1 64 ? 27.817 15.421 -9.592 1.00 55.48 304 GLY B C 1
ATOM 1329 O O . GLY B 1 64 ? 27.170 15.206 -10.626 1.00 57.54 304 GLY B O 1
ATOM 1330 N N . ARG B 1 65 ? 27.226 15.713 -8.432 1.00 51.92 305 ARG B N 1
ATOM 1331 C CA . ARG B 1 65 ? 25.778 15.846 -8.342 1.00 54.70 305 ARG B CA 1
ATOM 1332 C C . ARG B 1 65 ? 25.290 17.284 -8.547 1.00 59.23 305 ARG B C 1
ATOM 1333 O O . ARG B 1 65 ? 24.101 17.478 -8.834 1.00 56.70 305 ARG B O 1
ATOM 1335 N N . GLU B 1 66 ? 26.179 18.291 -8.431 1.00 43.60 306 GLU B N 1
ATOM 1336 C CA . GLU B 1 66 ? 25.850 19.697 -8.656 1.00 38.49 306 GLU B CA 1
ATOM 1337 C C . GLU B 1 66 ? 25.878 20.051 -10.152 1.00 46.54 306 GLU B C 1
ATOM 1338 O O . GLU B 1 66 ? 26.456 19.323 -10.967 1.00 37.10 306 GLU B O 1
ATOM 1340 N N . PRO B 1 67 ? 25.244 21.159 -10.547 1.00 39.22 307 PRO B N 1
ATOM 1341 C CA . PRO B 1 67 ? 25.276 21.562 -11.963 1.00 33.58 307 PRO B CA 1
ATOM 1342 C C . PRO B 1 67 ? 26.678 21.976 -12.405 1.00 23.28 307 PRO B C 1
ATOM 1343 O O . PRO B 1 67 ? 27.590 22.200 -11.606 1.00 20.96 307 PRO B O 1
ATOM 1347 N N . SER B 1 68 ? 26.844 22.060 -13.720 1.00 19.25 308 SER B N 1
ATOM 1348 C CA . SER B 1 68 ? 28.098 22.545 -14.279 1.00 17.57 308 SER B CA 1
ATOM 1349 C C . SER B 1 68 ? 28.356 23.964 -13.810 1.00 20.27 308 SER B C 1
ATOM 1350 O O . SER B 1 68 ? 27.430 24.710 -13.496 1.00 16.21 308 SER B O 1
ATOM 1353 N N . TYR B 1 69 ? 29.626 24.359 -13.798 1.00 15.74 309 TYR B N 1
ATOM 1354 C CA . TYR B 1 69 ? 29.902 25.734 -13.419 1.00 16.80 309 TYR B CA 1
ATOM 1355 C C . TYR B 1 69 ? 29.308 26.717 -14.418 1.00 17.71 309 TYR B C 1
ATOM 1356 O O . TYR B 1 69 ? 28.893 27.809 -14.020 1.00 21.58 309 TYR B O 1
ATOM 1365 N N . ALA B 1 70 ? 29.230 26.351 -15.700 1.00 11.18 310 ALA B N 1
ATOM 1366 C CA . ALA B 1 70 ? 28.579 27.234 -16.669 1.00 15.69 310 ALA B CA 1
ATOM 1367 C C . ALA B 1 70 ? 27.160 27.542 -16.232 1.00 19.13 310 ALA B C 1
ATOM 1368 O O . ALA B 1 70 ? 26.744 28.707 -16.185 1.00 12.39 310 ALA B O 1
ATOM 1370 N N . ARG B 1 71 ? 26.411 26.496 -15.882 1.00 17.41 311 ARG B N 1
ATOM 1371 C CA . ARG B 1 71 ? 25.025 26.678 -15.475 1.00 20.48 311 ARG B CA 1
ATOM 1372 C C . ARG B 1 71 ? 24.932 27.490 -14.180 1.00 20.02 311 ARG B C 1
ATOM 1373 O O . ARG B 1 71 ? 24.099 28.398 -14.076 1.00 17.88 311 ARG B O 1
ATOM 1381 N N . GLN B 1 72 ? 25.812 27.219 -13.205 1.00 16.55 312 GLN B N 1
ATOM 1382 C CA . GLN B 1 72 ? 25.789 27.985 -11.954 1.00 17.27 312 GLN B CA 1
ATOM 1383 C C . GLN B 1 72 ? 26.117 29.455 -12.186 1.00 21.50 312 GLN B C 1
ATOM 1384 O O . GLN B 1 72 ? 25.503 30.341 -11.578 1.00 18.51 312 GLN B O 1
ATOM 1390 N N . LEU B 1 73 ? 27.094 29.740 -13.046 1.00 19.21 313 LEU B N 1
ATOM 1391 C CA . LEU B 1 73 ? 27.474 31.132 -13.268 1.00 13.84 313 LEU B CA 1
ATOM 1392 C C . LEU B 1 73 ? 26.392 31.888 -14.030 1.00 16.60 313 LEU B C 1
ATOM 1393 O O . LEU B 1 73 ? 26.131 33.063 -13.750 1.00 18.52 313 LEU B O 1
ATOM 1398 N N . PHE B 1 74 ? 25.796 31.246 -15.036 1.00 15.45 314 PHE B N 1
ATOM 1399 C CA . PHE B 1 74 ? 24.729 31.877 -15.804 1.00 16.36 314 PHE B CA 1
ATOM 1400 C C . PHE B 1 74 ? 23.580 32.286 -14.893 1.00 18.36 314 PHE B C 1
ATOM 1401 O O . PHE B 1 74 ? 23.090 33.414 -14.953 1.00 17.64 314 PHE B O 1
ATOM 1409 N N . GLN B 1 75 ? 23.156 31.375 -14.026 1.00 22.24 315 GLN B N 1
ATOM 1410 C CA . GLN B 1 75 ? 22.056 31.657 -13.117 1.00 24.13 315 GLN B CA 1
ATOM 1411 C C . GLN B 1 75 ? 22.387 32.847 -12.221 1.00 27.45 315 GLN B C 1
ATOM 1412 O O . GLN B 1 75 ? 21.577 33.766 -12.061 1.00 26.17 315 GLN B O 1
ATOM 1417 N N . GLU B 1 76 ? 23.601 32.874 -11.671 1.00 18.10 316 GLU B N 1
ATOM 1418 C CA . GLU B 1 76 ? 23.958 33.951 -10.760 1.00 26.54 316 GLU B CA 1
ATOM 1419 C C . GLU B 1 76 ? 24.224 35.265 -11.504 1.00 26.12 316 GLU B C 1
ATOM 1420 O O . GLU B 1 76 ? 23.861 36.338 -11.012 1.00 20.37 316 GLU B O 1
ATOM 1426 N N . VAL B 1 77 ? 24.829 35.213 -12.696 1.00 22.30 317 VAL B N 1
ATOM 1427 C CA . VAL B 1 77 ? 25.155 36.470 -13.378 1.00 21.69 317 VAL B CA 1
ATOM 1428 C C . VAL B 1 77 ? 23.891 37.198 -13.840 1.00 15.77 317 VAL B C 1
ATOM 1429 O O . VAL B 1 77 ? 23.874 38.430 -13.921 1.00 18.00 317 VAL B O 1
ATOM 1433 N N . MET B 1 78 ? 22.818 36.468 -14.138 1.00 15.28 318 MET B N 1
ATOM 1434 C CA . MET B 1 78 ? 21.620 37.119 -14.641 1.00 23.09 318 MET B CA 1
ATOM 1435 C C . MET B 1 78 ? 20.855 37.852 -13.540 1.00 31.11 318 MET B C 1
ATOM 1436 O O . MET B 1 78 ? 20.008 38.695 -13.848 1.00 34.34 318 MET B O 1
ATOM 1441 N N . THR B 1 79 ? 21.157 37.576 -12.272 1.00 24.29 319 THR B N 1
ATOM 1442 C CA . THR B 1 79 ? 20.525 38.231 -11.131 1.00 23.12 319 THR B CA 1
ATOM 1443 C C . THR B 1 79 ? 21.440 39.245 -10.465 1.00 22.37 319 THR B C 1
ATOM 1444 O O . THR B 1 79 ? 21.057 40.395 -10.242 1.00 34.79 319 THR B O 1
ATOM 1448 N N . ARG B 1 80 ? 22.656 38.820 -10.147 1.00 20.54 320 ARG B N 1
ATOM 1449 C CA . ARG B 1 80 ? 23.638 39.628 -9.443 1.00 26.57 320 ARG B CA 1
ATOM 1450 C C . ARG B 1 80 ? 24.381 40.590 -10.365 1.00 17.70 320 ARG B C 1
ATOM 1451 O O . ARG B 1 80 ? 24.864 41.617 -9.893 1.00 31.82 320 ARG B O 1
ATOM 1459 N N . GLY B 1 81 ? 24.465 40.300 -11.664 1.00 23.04 321 GLY B N 1
ATOM 1460 C CA . GLY B 1 81 ? 25.231 41.107 -12.596 1.00 19.14 321 GLY B CA 1
ATOM 1461 C C . GLY B 1 81 ? 26.667 40.651 -12.817 1.00 24.92 321 GLY B C 1
ATOM 1462 O O . GLY B 1 81 ? 27.259 40.991 -13.850 1.00 20.39 321 GLY B O 1
ATOM 1463 N N . THR B 1 82 ? 27.247 39.911 -11.873 1.00 21.27 322 THR B N 1
ATOM 1464 C CA . THR B 1 82 ? 28.592 39.352 -11.984 1.00 27.78 322 THR B CA 1
ATOM 1465 C C . THR B 1 82 ? 28.607 37.993 -11.303 1.00 23.69 322 THR B C 1
ATOM 1466 O O . THR B 1 82 ? 27.754 37.694 -10.467 1.00 27.29 322 THR B O 1
ATOM 1470 N N . ALA B 1 83 ? 29.596 37.173 -11.648 1.00 20.60 323 ALA B N 1
ATOM 1471 C CA . ALA B 1 83 ? 29.744 35.870 -11.010 1.00 24.42 323 ALA B CA 1
ATOM 1472 C C . ALA B 1 83 ? 31.122 35.327 -11.331 1.00 17.97 323 ALA B C 1
ATOM 1473 O O . ALA B 1 83 ? 31.731 35.700 -12.332 1.00 22.18 323 ALA B O 1
ATOM 1475 N N . SER B 1 84 ? 31.604 34.434 -10.474 1.00 14.30 324 SER B N 1
ATOM 1476 C CA . SER B 1 84 ? 32.879 33.778 -10.711 1.00 21.73 324 SER B CA 1
ATOM 1477 C C . SER B 1 84 ? 32.816 32.345 -10.213 1.00 22.53 324 SER B C 1
ATOM 1478 O O . SER B 1 84 ? 32.039 32.014 -9.320 1.00 24.27 324 SER B O 1
ATOM 1481 N N . SER B 1 85 ? 33.612 31.499 -10.812 1.00 22.10 325 SER B N 1
ATOM 1482 C CA . SER B 1 85 ? 33.536 30.089 -10.500 1.00 20.59 325 SER B CA 1
ATOM 1483 C C . SER B 1 85 ? 34.682 29.664 -9.596 1.00 18.41 325 SER B C 1
ATOM 1484 O O . SER B 1 85 ? 35.707 30.340 -9.499 1.00 18.22 325 SER B O 1
ATOM 1487 N N . PRO B 1 86 ? 34.535 28.528 -8.921 1.00 17.46 326 PRO B N 1
ATOM 1488 C CA . PRO B 1 86 ? 35.701 27.825 -8.380 1.00 22.95 326 PRO B CA 1
ATOM 1489 C C . PRO B 1 86 ? 36.607 27.337 -9.500 1.00 27.07 326 PRO B C 1
ATOM 1490 O O . PRO B 1 86 ? 36.269 27.400 -10.687 1.00 22.65 326 PRO B O 1
ATOM 1494 N N . SER B 1 87 ? 37.771 26.821 -9.101 1.00 23.88 327 SER B N 1
ATOM 1495 C CA . SER B 1 87 ? 38.668 26.140 -10.028 1.00 18.76 327 SER B CA 1
ATOM 1496 C C . SER B 1 87 ? 38.091 24.803 -10.475 1.00 24.58 327 SER B C 1
ATOM 1497 O O . SER B 1 87 ? 37.551 24.037 -9.672 1.00 31.22 327 SER B O 1
ATOM 1500 N N . TYR B 1 88 ? 38.199 24.532 -11.772 1.00 23.38 328 TYR B N 1
ATOM 1501 C CA . TYR B 1 88 ? 37.871 23.233 -12.338 1.00 18.20 328 TYR B CA 1
ATOM 1502 C C . TYR B 1 88 ? 39.062 22.765 -13.163 1.00 20.18 328 TYR B C 1
ATOM 1503 O O . TYR B 1 88 ? 39.886 23.570 -13.602 1.00 20.02 328 TYR B O 1
ATOM 1512 N N . ARG B 1 89 ? 39.155 21.458 -13.381 1.00 20.91 329 ARG B N 1
ATOM 1513 C CA . ARG B 1 89 ? 40.343 20.877 -13.989 1.00 21.60 329 ARG B CA 1
ATOM 1514 C C . ARG B 1 89 ? 40.009 20.254 -15.336 1.00 20.86 329 ARG B C 1
ATOM 1515 O O . ARG B 1 89 ? 38.864 19.874 -15.591 1.00 21.06 329 ARG B O 1
ATOM 1523 N N . PHE B 1 90 ? 41.026 20.153 -16.198 1.00 21.15 330 PHE B N 1
ATOM 1524 C CA . PHE B 1 90 ? 40.889 19.492 -17.494 1.00 21.28 330 PHE B CA 1
ATOM 1525 C C . PHE B 1 90 ? 42.261 19.012 -17.948 1.00 17.96 330 PHE B C 1
ATOM 1526 O O . PHE B 1 90 ? 43.290 19.428 -17.419 1.00 21.22 330 PHE B O 1
ATOM 1534 N N . ILE B 1 91 ? 42.267 18.147 -18.957 1.00 15.89 331 ILE B N 1
ATOM 1535 C CA . ILE B 1 91 ? 43.459 17.407 -19.365 1.00 19.08 331 ILE B CA 1
ATOM 1536 C C . ILE B 1 91 ? 43.720 17.665 -20.843 1.00 18.67 331 ILE B C 1
ATOM 1537 O O . ILE B 1 91 ? 42.821 17.491 -21.673 1.00 19.28 331 ILE B O 1
ATOM 1542 N N . LEU B 1 92 ? 44.944 18.082 -21.172 1.00 19.13 332 LEU B N 1
ATOM 1543 C CA . LEU B 1 92 ? 45.309 18.311 -22.565 1.00 23.08 332 LEU B CA 1
ATOM 1544 C C . LEU B 1 92 ? 45.548 16.986 -23.284 1.00 21.54 332 LEU B C 1
ATOM 1545 O O . LEU B 1 92 ? 45.642 15.922 -22.666 1.00 17.71 332 LEU B O 1
ATOM 1550 N N . ASN B 1 93 ? 45.629 17.060 -24.620 1.00 24.12 333 ASN B N 1
ATOM 1551 C CA . ASN B 1 93 ? 45.777 15.855 -25.442 1.00 23.21 333 ASN B CA 1
ATOM 1552 C C . ASN B 1 93 ? 46.975 14.994 -25.036 1.00 34.40 333 ASN B C 1
ATOM 1553 O O . ASN B 1 93 ? 46.954 13.775 -25.249 1.00 27.73 333 ASN B O 1
ATOM 1558 N N . ASP B 1 94 ? 48.023 15.600 -24.458 1.00 22.95 334 ASP B N 1
ATOM 1559 C CA . ASP B 1 94 ? 49.234 14.893 -24.059 1.00 34.30 334 ASP B CA 1
ATOM 1560 C C . ASP B 1 94 ? 49.217 14.461 -22.603 1.00 27.77 334 ASP B C 1
ATOM 1561 O O . ASP B 1 94 ? 50.248 14.018 -22.091 1.00 33.03 334 ASP B O 1
ATOM 1566 N N . GLY B 1 95 ? 48.085 14.606 -21.920 1.00 30.72 335 GLY B N 1
ATOM 1567 C CA . GLY B 1 95 ? 47.968 14.204 -20.536 1.00 25.33 335 GLY B CA 1
ATOM 1568 C C . GLY B 1 95 ? 48.271 15.278 -19.514 1.00 27.97 335 GLY B C 1
ATOM 1569 O O . GLY B 1 95 ? 48.152 15.004 -18.320 1.00 30.85 335 GLY B O 1
ATOM 1570 N N . THR B 1 96 ? 48.646 16.486 -19.936 1.00 26.30 336 THR B N 1
ATOM 1571 C CA . THR B 1 96 ? 48.892 17.577 -18.996 1.00 31.26 336 THR B CA 1
ATOM 1572 C C . THR B 1 96 ? 47.602 18.000 -18.295 1.00 27.65 336 THR B C 1
ATOM 1573 O O . THR B 1 96 ? 46.586 18.263 -18.944 1.00 28.87 336 THR B O 1
ATOM 1577 N N . MET B 1 97 ? 47.665 18.112 -16.977 1.00 26.97 337 MET B N 1
ATOM 1578 C CA . MET B 1 97 ? 46.547 18.543 -16.152 1.00 30.14 337 MET B CA 1
ATOM 1579 C C . MET B 1 97 ? 46.645 20.042 -15.895 1.00 28.91 337 MET B C 1
ATOM 1580 O O . MET B 1 97 ? 47.623 20.508 -15.306 1.00 28.31 337 MET B O 1
ATOM 1585 N N . LEU B 1 98 ? 45.628 20.786 -16.320 1.00 21.40 338 LEU B N 1
ATOM 1586 C CA . LEU B 1 98 ? 45.492 22.204 -16.026 1.00 23.79 338 LEU B CA 1
ATOM 1587 C C . LEU B 1 98 ? 44.254 22.449 -15.166 1.00 24.69 338 LEU B C 1
ATOM 1588 O O . LEU B 1 98 ? 43.364 21.597 -15.046 1.00 24.40 338 LEU B O 1
ATOM 1593 N N . SER B 1 99 ? 44.210 23.625 -14.554 1.00 18.42 339 SER B N 1
ATOM 1594 C CA . SER B 1 99 ? 43.005 24.118 -13.908 1.00 25.57 339 SER B CA 1
ATOM 1595 C C . SER B 1 99 ? 42.707 25.511 -14.439 1.00 22.57 339 SER B C 1
ATOM 1596 O O . SER B 1 99 ? 43.568 26.174 -15.012 1.00 23.20 339 SER B O 1
ATOM 1599 N N . ALA B 1 100 ? 41.466 25.937 -14.266 1.00 15.56 340 ALA B N 1
ATOM 1600 C CA . ALA B 1 100 ? 41.051 27.259 -14.690 1.00 17.33 340 ALA B CA 1
ATOM 1601 C C . ALA B 1 100 ? 39.938 27.723 -13.769 1.00 19.20 340 ALA B C 1
ATOM 1602 O O . ALA B 1 100 ? 39.353 26.928 -13.030 1.00 14.73 340 ALA B O 1
ATOM 1604 N N . HIS B 1 101 ? 39.649 29.021 -13.818 1.00 14.87 341 HIS B N 1
ATOM 1605 C CA . HIS B 1 101 ? 38.431 29.538 -13.213 1.00 20.55 341 HIS B CA 1
ATOM 1606 C C . HIS B 1 101 ? 37.911 30.668 -14.086 1.00 14.61 341 HIS B C 1
ATOM 1607 O O . HIS B 1 101 ? 38.647 31.245 -14.885 1.00 18.23 341 HIS B O 1
ATOM 1614 N N . THR B 1 102 ? 36.626 30.976 -13.918 1.00 17.67 342 THR B N 1
ATOM 1615 C CA . THR B 1 102 ? 35.893 31.871 -14.802 1.00 13.40 342 THR B CA 1
ATOM 1616 C C . THR B 1 102 ? 35.245 33.001 -14.004 1.00 18.92 342 THR B C 1
ATOM 1617 O O . THR B 1 102 ? 34.642 32.768 -12.947 1.00 19.51 342 THR B O 1
ATOM 1621 N N . LYS B 1 103 ? 35.403 34.223 -14.497 1.00 20.80 343 LYS B N 1
ATOM 1622 C CA . LYS B 1 103 ? 34.675 35.397 -14.025 1.00 24.34 343 LYS B CA 1
ATOM 1623 C C . LYS B 1 103 ? 33.839 35.903 -15.181 1.00 18.87 343 LYS B C 1
ATOM 1624 O O . LYS B 1 103 ? 34.309 35.923 -16.322 1.00 21.86 343 LYS B O 1
ATOM 1628 N N . CYS B 1 104 ? 32.608 36.319 -14.907 1.00 16.24 344 CYS B N 1
ATOM 1629 C CA . CYS B 1 104 ? 31.808 36.896 -15.972 1.00 16.28 344 CYS B CA 1
ATOM 1630 C C . CYS B 1 104 ? 30.938 38.017 -15.430 1.00 20.77 344 CYS B C 1
ATOM 1631 O O . CYS B 1 104 ? 30.744 38.161 -14.220 1.00 18.03 344 CYS B O 1
ATOM 1634 N N . LYS B 1 105 ? 30.406 38.809 -16.361 1.00 16.55 345 LYS B N 1
ATOM 1635 C CA . LYS B 1 105 ? 29.742 40.067 -16.068 1.00 16.54 345 LYS B CA 1
ATOM 1636 C C . LYS B 1 105 ? 28.648 40.293 -17.103 1.00 18.98 345 LYS B C 1
ATOM 1637 O O . LYS B 1 105 ? 28.892 40.143 -18.300 1.00 17.86 345 LYS B O 1
ATOM 1640 N N . LEU B 1 106 ? 27.451 40.652 -16.655 1.00 23.24 346 LEU B N 1
ATOM 1641 C CA . LEU B 1 106 ? 26.366 40.964 -17.584 1.00 25.21 346 LEU B CA 1
ATOM 1642 C C . LEU B 1 106 ? 26.463 42.413 -18.048 1.00 25.70 346 LEU B C 1
ATOM 1643 O O . LEU B 1 106 ? 26.618 43.321 -17.231 1.00 27.02 346 LEU B O 1
ATOM 1648 N N A CYS B 1 107 ? 26.323 42.631 -19.352 0.49 25.03 347 CYS B N 1
ATOM 1649 N N B CYS B 1 107 ? 26.407 42.630 -19.357 0.51 25.01 347 CYS B N 1
ATOM 1650 C CA A CYS B 1 107 ? 26.391 43.968 -19.937 0.49 29.64 347 CYS B CA 1
ATOM 1651 C CA B CYS B 1 107 ? 26.361 43.981 -19.900 0.51 29.66 347 CYS B CA 1
ATOM 1652 C C A CYS B 1 107 ? 25.094 44.250 -20.692 0.49 37.33 347 CYS B C 1
ATOM 1653 C C B CYS B 1 107 ? 25.038 44.187 -20.620 0.51 37.36 347 CYS B C 1
ATOM 1654 O O A CYS B 1 107 ? 24.828 43.632 -21.730 0.49 34.79 347 CYS B O 1
ATOM 1655 O O B CYS B 1 107 ? 24.713 43.453 -21.562 0.51 34.54 347 CYS B O 1
ATOM 1660 N N . TYR B 1 108 ? 24.277 45.175 -20.161 1.00 45.65 348 TYR B N 1
ATOM 1661 C CA . TYR B 1 108 ? 23.056 45.625 -20.823 1.00 42.31 348 TYR B CA 1
ATOM 1662 C C . TYR B 1 108 ? 23.400 46.961 -21.460 1.00 41.96 348 TYR B C 1
ATOM 1663 O O . TYR B 1 108 ? 23.370 47.990 -20.773 1.00 54.31 348 TYR B O 1
ATOM 1672 N N . PRO B 1 109 ? 23.748 47.011 -22.742 1.00 53.10 349 PRO B N 1
ATOM 1673 C CA . PRO B 1 109 ? 24.275 48.260 -23.306 1.00 56.97 349 PRO B CA 1
ATOM 1674 C C . PRO B 1 109 ? 23.200 49.329 -23.464 1.00 57.66 349 PRO B C 1
ATOM 1675 O O . PRO B 1 109 ? 22.005 49.042 -23.588 1.00 53.74 349 PRO B O 1
ATOM 1679 N N . GLN B 1 110 ? 23.651 50.587 -23.449 1.00 64.17 350 GLN B N 1
ATOM 1680 C CA . GLN B 1 110 ? 22.762 51.714 -23.718 1.00 68.52 350 GLN B CA 1
ATOM 1681 C C . GLN B 1 110 ? 22.513 51.895 -25.211 1.00 64.60 350 GLN B C 1
ATOM 1682 O O . GLN B 1 110 ? 21.404 52.275 -25.608 1.00 58.59 350 GLN B O 1
ATOM 1684 N N . SER B 1 111 ? 23.520 51.627 -26.039 1.00 52.85 351 SER B N 1
ATOM 1685 C CA . SER B 1 111 ? 23.360 51.758 -27.479 1.00 56.88 351 SER B CA 1
ATOM 1686 C C . SER B 1 111 ? 22.306 50.774 -27.986 1.00 70.79 351 SER B C 1
ATOM 1687 O O . SER B 1 111 ? 22.202 49.650 -27.474 1.00 63.92 351 SER B O 1
ATOM 1689 N N . PRO B 1 112 ? 21.497 51.161 -28.981 1.00 74.56 352 PRO B N 1
ATOM 1690 C CA . PRO B 1 112 ? 20.494 50.220 -29.515 1.00 67.77 352 PRO B CA 1
ATOM 1691 C C . PRO B 1 112 ? 21.078 49.170 -30.445 1.00 64.96 352 PRO B C 1
ATOM 1692 O O . PRO B 1 112 ? 20.412 48.160 -30.709 1.00 57.58 352 PRO B O 1
ATOM 1696 N N . ASP B 1 113 ? 22.299 49.369 -30.936 1.00 67.85 353 ASP B N 1
ATOM 1697 C CA . ASP B 1 113 ? 22.910 48.489 -31.918 1.00 58.67 353 ASP B CA 1
ATOM 1698 C C . ASP B 1 113 ? 23.660 47.312 -31.292 1.00 72.78 353 ASP B C 1
ATOM 1699 O O . ASP B 1 113 ? 24.346 46.576 -32.012 1.00 73.74 353 ASP B O 1
ATOM 1701 N N . MET B 1 114 ? 23.544 47.106 -29.980 1.00 69.52 354 MET B N 1
ATOM 1702 C CA . MET B 1 114 ? 24.276 46.046 -29.293 1.00 60.85 354 MET B CA 1
ATOM 1703 C C . MET B 1 114 ? 23.311 45.184 -28.489 1.00 47.85 354 MET B C 1
ATOM 1704 O O . MET B 1 114 ? 22.553 45.699 -27.660 1.00 48.07 354 MET B O 1
ATOM 1706 N N . GLN B 1 115 ? 23.334 43.874 -28.735 1.00 50.13 355 GLN B N 1
ATOM 1707 C CA . GLN B 1 115 ? 22.478 43.013 -27.935 1.00 44.10 355 GLN B CA 1
ATOM 1708 C C . GLN B 1 115 ? 23.079 42.836 -26.534 1.00 38.59 355 GLN B C 1
ATOM 1709 O O . GLN B 1 115 ? 24.277 43.060 -26.325 1.00 35.20 355 GLN B O 1
ATOM 1715 N N . PRO B 1 116 ? 22.253 42.529 -25.536 1.00 40.20 356 PRO B N 1
ATOM 1716 C CA . PRO B 1 116 ? 22.800 42.205 -24.213 1.00 36.54 356 PRO B CA 1
ATOM 1717 C C . PRO B 1 116 ? 23.628 40.928 -24.270 1.00 33.84 356 PRO B C 1
ATOM 1718 O O . PRO B 1 116 ? 23.364 40.023 -25.069 1.00 27.20 356 PRO B O 1
ATOM 1722 N N . PHE B 1 117 ? 24.658 40.870 -23.426 1.00 21.17 357 PHE B N 1
ATOM 1723 C CA . PHE B 1 117 ? 25.579 39.740 -23.474 1.00 29.90 357 PHE B CA 1
ATOM 1724 C C . PHE B 1 117 ? 26.321 39.599 -22.151 1.00 24.15 357 PHE B C 1
ATOM 1725 O O . PHE B 1 117 ? 26.492 40.564 -21.402 1.00 24.90 357 PHE B O 1
ATOM 1733 N N . ILE B 1 118 ? 26.773 38.377 -21.893 1.00 21.01 358 ILE B N 1
ATOM 1734 C CA . ILE B 1 118 ? 27.601 38.052 -20.745 1.00 15.59 358 ILE B CA 1
ATOM 1735 C C . ILE B 1 118 ? 29.040 37.948 -21.218 1.00 18.34 358 ILE B C 1
ATOM 1736 O O . ILE B 1 118 ? 29.371 37.111 -22.069 1.00 21.01 358 ILE B O 1
ATOM 1741 N N . MET B 1 119 ? 29.893 38.795 -20.667 1.00 17.24 359 MET B N 1
ATOM 1742 C CA . MET B 1 119 ? 31.318 38.749 -20.944 1.00 16.44 359 MET B CA 1
ATOM 1743 C C . MET B 1 119 ? 31.979 37.797 -19.961 1.00 19.56 359 MET B C 1
ATOM 1744 O O . MET B 1 119 ? 31.729 37.882 -18.761 1.00 22.93 359 MET B O 1
ATOM 1749 N N . GLY B 1 120 ? 32.799 36.891 -20.456 1.00 18.27 360 GLY B N 1
ATOM 1750 C CA . GLY B 1 120 ? 33.489 35.938 -19.595 1.00 14.89 360 GLY B CA 1
ATOM 1751 C C . GLY B 1 120 ? 34.980 35.953 -19.828 1.00 18.13 360 GLY B C 1
ATOM 1752 O O . GLY B 1 120 ? 35.448 36.075 -20.963 1.00 16.49 360 GLY B O 1
ATOM 1753 N N . ILE B 1 121 ? 35.739 35.830 -18.743 1.00 15.10 361 ILE B N 1
ATOM 1754 C CA . ILE B 1 121 ? 37.170 35.596 -18.846 1.00 17.64 361 ILE B CA 1
ATOM 1755 C C . ILE B 1 121 ? 37.498 34.293 -18.128 1.00 16.71 361 ILE B C 1
ATOM 1756 O O . ILE B 1 121 ? 37.022 34.053 -17.014 1.00 16.06 361 ILE B O 1
ATOM 1761 N N . HIS B 1 122 ? 38.309 33.454 -18.782 1.00 18.44 362 HIS B N 1
ATOM 1762 C CA . HIS B 1 122 ? 38.674 32.117 -18.315 1.00 15.95 362 HIS B CA 1
ATOM 1763 C C . HIS B 1 122 ? 40.178 32.086 -18.118 1.00 15.68 362 HIS B C 1
ATOM 1764 O O . HIS B 1 122 ? 40.933 32.268 -19.074 1.00 18.86 362 HIS B O 1
ATOM 1771 N N . ILE B 1 123 ? 40.612 31.880 -16.883 1.00 15.74 363 ILE B N 1
ATOM 1772 C CA . ILE B 1 123 ? 41.998 32.118 -16.504 1.00 20.01 363 ILE B CA 1
ATOM 1773 C C . ILE B 1 123 ? 42.626 30.775 -16.171 1.00 19.74 363 ILE B C 1
ATOM 1774 O O . ILE B 1 123 ? 42.102 30.031 -15.335 1.00 20.44 363 ILE B O 1
ATOM 1779 N N . ILE B 1 124 ? 43.726 30.463 -16.826 1.00 16.57 364 ILE B N 1
ATOM 1780 C CA . ILE B 1 124 ? 44.346 29.148 -16.719 1.00 28.78 364 ILE B CA 1
ATOM 1781 C C . ILE B 1 124 ? 45.420 29.187 -15.647 1.00 25.75 364 ILE 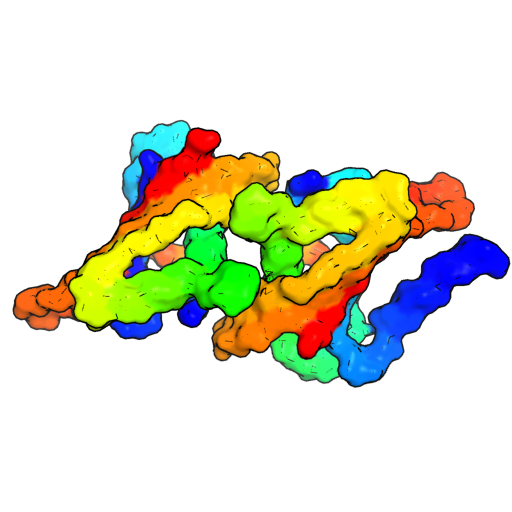B C 1
ATOM 1782 O O . ILE B 1 124 ? 46.200 30.137 -15.574 1.00 27.81 364 ILE B O 1
ATOM 1787 N N . ASP B 1 125 ? 45.472 28.154 -14.814 1.00 32.27 365 ASP B N 1
ATOM 1788 C CA . ASP B 1 125 ? 46.555 27.974 -13.849 1.00 34.02 365 ASP B CA 1
ATOM 1789 C C . ASP B 1 125 ? 47.313 26.707 -14.231 1.00 42.66 365 ASP B C 1
ATOM 1790 O O . ASP B 1 125 ? 46.790 25.593 -14.086 1.00 33.59 365 ASP B O 1
ATOM 1792 N N . ARG B 1 126 ? 48.527 26.874 -14.757 1.00 42.33 366 ARG B N 1
ATOM 1793 C CA . ARG B 1 126 ? 49.417 25.727 -14.904 1.00 42.86 366 ARG B CA 1
ATOM 1794 C C . ARG B 1 126 ? 50.112 25.390 -13.592 1.00 54.09 366 ARG B C 1
ATOM 1795 O O . ARG B 1 126 ? 50.796 24.364 -13.514 1.00 56.20 366 ARG B O 1
ATOM 1803 N N . GLU B 1 127 ? 49.937 26.230 -12.571 1.00 65.72 367 GLU B N 1
ATOM 1804 C CA . GLU B 1 127 ? 50.408 25.972 -11.216 1.00 64.15 367 GLU B CA 1
ATOM 1805 C C . GLU B 1 127 ? 49.708 24.757 -10.607 1.00 63.46 367 GLU B C 1
ATOM 1806 O O . GLU B 1 127 ? 50.310 23.693 -10.442 1.00 59.71 367 GLU B O 1
ATOM 1808 N N . LEU C 2 1 ? 46.973 7.044 -17.057 1.00 52.44 1 LEU C N 1
ATOM 1809 C CA . LEU C 2 1 ? 46.740 6.823 -18.482 1.00 40.35 1 LEU C CA 1
ATOM 1810 C C . LEU C 2 1 ? 46.348 8.125 -19.174 1.00 39.02 1 LEU C C 1
ATOM 1811 O O . LEU C 2 1 ? 46.070 9.134 -18.516 1.00 40.10 1 LEU C O 1
ATOM 1816 N N . LEU C 2 2 ? 46.340 8.094 -20.523 1.00 36.44 2 LEU C N 1
ATOM 1817 C CA . LEU C 2 2 ? 45.938 9.201 -21.381 1.00 29.42 2 LEU C CA 1
ATOM 1818 C C . LEU C 2 2 ? 44.490 9.034 -21.782 1.00 23.85 2 LEU C C 1
ATOM 1819 O O . LEU C 2 2 ? 44.093 7.935 -22.186 1.00 23.13 2 LEU C O 1
ATOM 1824 N N . PRO C 2 3 ? 43.671 10.081 -21.710 1.00 26.84 3 PRO C N 1
ATOM 1825 C CA . PRO C 2 3 ? 42.333 9.978 -22.280 1.00 24.97 3 PRO C CA 1
ATOM 1826 C C . PRO C 2 3 ? 42.414 9.874 -23.789 1.00 29.29 3 PRO C C 1
ATOM 1827 O O . PRO C 2 3 ? 43.393 10.325 -24.407 1.00 22.16 3 PRO C O 1
ATOM 1831 N N . PRO C 2 4 ? 41.424 9.263 -24.423 1.00 26.88 4 PRO C N 1
ATOM 1832 C CA . PRO C 2 4 ? 41.405 9.266 -25.882 1.00 21.90 4 PRO C CA 1
ATOM 1833 C C . PRO C 2 4 ? 41.251 10.684 -26.403 1.00 25.48 4 PRO C C 1
ATOM 1834 O O . PRO C 2 4 ? 40.477 11.481 -25.872 1.00 29.93 4 PRO C O 1
ATOM 1838 N N . THR C 2 5 ? 42.025 10.999 -27.432 1.00 23.40 5 THR C N 1
ATOM 1839 C CA . THR C 2 5 ? 41.830 12.225 -28.177 1.00 24.21 5 THR C CA 1
ATOM 1840 C C . THR C 2 5 ? 40.611 12.074 -29.082 1.00 23.90 5 THR C C 1
ATOM 1841 O O . THR C 2 5 ? 40.104 10.973 -29.305 1.00 22.81 5 THR C O 1
ATOM 1845 N N . GLU C 2 6 ? 40.160 13.198 -29.638 1.00 18.89 6 GLU C N 1
ATOM 1846 C CA . GLU C 2 6 ? 39.028 13.162 -30.562 1.00 29.22 6 GLU C CA 1
ATOM 1847 C C . GLU C 2 6 ? 39.318 12.326 -31.805 1.00 24.45 6 GLU C C 1
ATOM 1848 O O . GLU C 2 6 ? 38.400 11.745 -32.397 1.00 28.36 6 GLU C O 1
ATOM 1854 N N . GLN C 2 7 ? 40.584 12.274 -32.226 1.00 23.96 7 GLN C N 1
ATOM 1855 C CA . GLN C 2 7 ? 40.933 11.434 -33.363 1.00 27.56 7 GLN C CA 1
ATOM 1856 C C . GLN C 2 7 ? 40.931 9.961 -32.980 1.00 25.89 7 GLN C C 1
ATOM 1857 O O . GLN C 2 7 ? 40.542 9.118 -33.795 1.00 21.98 7 GLN C O 1
ATOM 1863 N N . ASP C 2 8 ? 41.350 9.633 -31.748 1.00 24.31 8 ASP C N 1
ATOM 1864 C CA . ASP C 2 8 ? 41.276 8.250 -31.278 1.00 22.97 8 ASP C CA 1
ATOM 1865 C C . ASP C 2 8 ? 39.849 7.750 -31.318 1.00 26.69 8 ASP C C 1
ATOM 1866 O O . ASP C 2 8 ? 39.575 6.652 -31.821 1.00 22.88 8 ASP C O 1
ATOM 1871 N N . LEU C 2 9 ? 38.927 8.540 -30.769 1.00 20.11 9 LEU C N 1
ATOM 1872 C CA . LEU C 2 9 ? 37.529 8.168 -30.733 1.00 24.35 9 LEU C CA 1
ATOM 1873 C C . LEU C 2 9 ? 36.987 8.073 -32.143 1.00 24.57 9 LEU C C 1
ATOM 1874 O O . LEU C 2 9 ? 36.325 7.097 -32.480 1.00 22.69 9 LEU C O 1
ATOM 1888 N N . LYS C 2 11 ? 38.452 7.230 -34.862 1.00 19.65 11 LYS C N 1
ATOM 1889 C CA . LYS C 2 11 ? 38.908 5.962 -35.392 1.00 20.19 11 LYS C CA 1
ATOM 1890 C C . LYS C 2 11 ? 38.136 4.771 -34.811 1.00 27.02 11 LYS C C 1
ATOM 1891 O O . LYS C 2 11 ? 37.819 3.816 -35.522 1.00 20.54 11 LYS C O 1
ATOM 1897 N N . LEU C 2 12 ? 37.821 4.837 -33.521 1.00 21.62 12 LEU C N 1
ATOM 1898 C CA . LEU C 2 12 ? 37.135 3.742 -32.859 1.00 21.43 12 LEU C CA 1
ATOM 1899 C C . LEU C 2 12 ? 35.747 3.552 -33.437 1.00 27.74 12 LEU C C 1
ATOM 1900 O O . LEU C 2 12 ? 35.251 2.434 -33.500 1.00 32.55 12 LEU C O 1
ATOM 1925 N N . TYR C 2 15 ? 36.185 2.404 -37.749 1.00 26.53 15 TYR C N 1
ATOM 1926 C CA . TYR C 2 15 ? 36.576 1.058 -38.125 1.00 25.64 15 TYR C CA 1
ATOM 1927 C C . TYR C 2 15 ? 35.950 -0.019 -37.220 1.00 34.03 15 TYR C C 1
ATOM 1928 O O . TYR C 2 15 ? 35.284 0.283 -36.219 1.00 28.32 15 TYR C O 1
ATOM 1938 N N . LEU D 2 1 ? 22.699 23.842 -19.291 1.00 55.09 1 LEU D N 1
ATOM 1939 C CA . LEU D 2 1 ? 23.212 24.681 -20.374 1.00 48.24 1 LEU D CA 1
ATOM 1940 C C . LEU D 2 1 ? 23.988 23.813 -21.350 1.00 51.27 1 LEU D C 1
ATOM 1941 O O . LEU D 2 1 ? 24.726 22.906 -20.940 1.00 34.49 1 LEU D O 1
ATOM 1946 N N . LEU D 2 2 ? 23.817 24.100 -22.650 1.00 42.31 2 LEU D N 1
ATOM 1947 C CA . LEU D 2 2 ? 24.436 23.288 -23.691 1.00 41.39 2 LEU D CA 1
ATOM 1948 C C . LEU D 2 2 ? 25.770 23.887 -24.104 1.00 38.46 2 LEU D C 1
ATOM 1949 O O . LEU D 2 2 ? 25.837 25.081 -24.413 1.00 38.17 2 LEU D O 1
ATOM 1954 N N . PRO D 2 3 ? 26.835 23.100 -24.158 1.00 36.91 3 PRO D N 1
ATOM 1955 C CA . PRO D 2 3 ? 28.091 23.597 -24.720 1.00 35.19 3 PRO D CA 1
ATOM 1956 C C . PRO D 2 3 ? 27.979 23.710 -26.227 1.00 35.45 3 PRO D C 1
ATOM 1957 O O . PRO D 2 3 ? 27.081 23.108 -26.834 1.00 32.81 3 PRO D O 1
ATOM 1961 N N . PRO D 2 4 ? 28.855 24.473 -26.870 1.00 34.00 4 PRO D N 1
ATOM 1962 C CA . PRO D 2 4 ? 28.813 24.538 -28.335 1.00 35.38 4 PRO D CA 1
ATOM 1963 C C . PRO D 2 4 ? 29.155 23.187 -28.942 1.00 35.65 4 PRO D C 1
ATOM 1964 O O . PRO D 2 4 ? 30.020 22.463 -28.446 1.00 36.81 4 PRO D O 1
ATOM 1968 N N . THR D 2 5 ? 28.447 22.839 -30.013 1.00 37.01 5 THR D N 1
ATOM 1969 C CA . THR D 2 5 ? 28.783 21.631 -30.747 1.00 36.96 5 THR D CA 1
ATOM 1970 C C . THR D 2 5 ? 30.124 21.807 -31.454 1.00 40.97 5 THR D C 1
ATOM 1971 O O . THR D 2 5 ? 30.685 22.907 -31.525 1.00 36.45 5 THR D O 1
ATOM 1975 N N . GLU D 2 6 ? 30.626 20.704 -32.015 1.00 35.48 6 GLU D N 1
ATOM 1976 C CA . GLU D 2 6 ? 31.913 20.758 -32.700 1.00 45.07 6 GLU D CA 1
ATOM 1977 C C . GLU D 2 6 ? 31.870 21.723 -33.881 1.00 35.11 6 GLU D C 1
ATOM 1978 O O . GLU D 2 6 ? 32.820 22.478 -34.109 1.00 38.67 6 GLU D O 1
ATOM 1984 N N . GLN D 2 7 ? 30.757 21.757 -34.609 1.00 39.32 7 GLN D N 1
ATOM 1985 C CA . GLN D 2 7 ? 30.667 22.643 -35.764 1.00 42.24 7 GLN D CA 1
ATOM 1986 C C . GLN D 2 7 ? 30.531 24.101 -35.350 1.00 35.43 7 GLN D C 1
ATOM 1987 O O . GLN D 2 7 ? 31.073 24.987 -36.021 1.00 39.18 7 GLN D O 1
ATOM 1993 N N . ASP D 2 8 ? 29.803 24.376 -34.260 1.00 29.60 8 ASP D N 1
ATOM 1994 C CA . ASP D 2 8 ? 29.697 25.758 -33.785 1.00 42.24 8 ASP D CA 1
ATOM 1995 C C . ASP D 2 8 ? 31.032 26.263 -33.265 1.00 31.87 8 ASP D C 1
ATOM 1996 O O . ASP D 2 8 ? 31.433 27.393 -33.569 1.00 29.81 8 ASP D O 1
ATOM 2001 N N . LEU D 2 9 ? 31.714 25.448 -32.466 1.00 27.17 9 LEU D N 1
ATOM 2002 C CA . LEU D 2 9 ? 33.049 25.754 -31.989 1.00 28.26 9 LEU D CA 1
ATOM 2003 C C . LEU D 2 9 ? 33.952 26.141 -33.138 1.00 32.72 9 LEU D C 1
ATOM 2004 O O . LEU D 2 9 ? 34.626 27.183 -33.097 1.00 29.36 9 LEU D O 1
ATOM 2018 N N . LYS D 2 11 ? 33.269 27.351 -36.066 1.00 27.37 11 LYS D N 1
ATOM 2019 C CA . LYS D 2 11 ? 32.930 28.661 -36.589 1.00 26.95 11 LYS D CA 1
ATOM 2020 C C . LYS D 2 11 ? 33.380 29.753 -35.625 1.00 27.02 11 LYS D C 1
ATOM 2021 O O . LYS D 2 11 ? 33.795 30.838 -36.041 1.00 25.24 11 LYS D O 1
ATOM 2027 N N . LEU D 2 12 ? 33.293 29.461 -34.331 1.00 30.26 12 LEU D N 1
ATOM 2028 C CA . LEU D 2 12 ? 33.666 30.434 -33.312 1.00 26.78 12 LEU D CA 1
ATOM 2029 C C . LEU D 2 12 ? 35.144 30.777 -33.388 1.00 24.58 12 LEU D C 1
ATOM 2030 O O . LEU D 2 12 ? 35.535 31.886 -33.070 1.00 26.01 12 LEU D O 1
ATOM 2055 N N . TYR D 2 15 ? 35.850 32.739 -37.220 1.00 29.04 15 TYR D N 1
ATOM 2056 C CA . TYR D 2 15 ? 35.345 34.103 -37.317 1.00 32.43 15 TYR D CA 1
ATOM 2057 C C . TYR D 2 15 ? 35.473 34.896 -36.019 1.00 35.91 15 TYR D C 1
ATOM 2058 O O . TYR D 2 15 ? 36.175 34.489 -35.094 1.00 40.89 15 TYR D O 1
#

Secondary structure (DSSP, 8-state):
-HHHHHHHHHHHHTS-TT--EEEEEE-TTS-EEEEE-HHHHHTT-TTHHHHHHHHHHHHHS-BTTBPPHHHHHHHHHHHHSEEE---EEEE-TTS-EEEEEEEEEEE--SSTTSPPEEEEEEEE-/-EEEEEE-TTS-EEEEE-HHHHTTT-TTHHHHHHHHHHHHTS-BTTBPPHHHHHHHHHHHHSEEEPPPEEEE-TTS-EEEEEEEEEEE--SSTTS--EEEEEEEEE--/-PPPPTTT----/-PPPPTTT----

Sequence (257 aa):
DIFEAQKIEWHEGAHMTGVESFMTKQDTTGKIISIDTSSLRAAGRTGWEDLVRKCIYAFFQPQGREPSYARRQLFQEVMTRGTASSPSYRFILNDGTMLSAHTKCKLCYPQSPDMQPFIMGIHIIDESFMTKQDTTGKIISIDTSSLRAAGRTGWEDLVRRKCIYAFFQPQGREPSYARQLFQEVMTRGTASSPSYRFILNDGTMLSAHTKCKLCCYPQSPDMQPFIMGIHIIDRELLPPTEQDLKLYLLPPTEQDLKLY

GO terms:
  GO:0003713 transcription coactivator activity (F, IDA)
  GO:0005515 protein binding (F, IPI)
  GO:0003677 DNA binding (F, IDA)
  GO:0003682 chromatin binding (F, IDA)
  GO:0045944 positive regulation of transcription by RNA polymerase II (P, IDA)
  GO:0002155 regulation of thyroid hormone receptor signaling pathway (P, IGI)
  GO:0045944 positive regulation of transcription by RNA polymerase II (P, IGI)
  GO:1904017 cellular response to Thyroglobulin triiodothyronine (P, IGI)
  GO:0060713 labyrinthine layer morphogenesis (P, IGI)
  GO:0005654 nucleoplasm (C, TAS)
  GO:0003713 transcription coactivator activity (F, IMP)
  GO:0043065 positive regulation of apoptotic process (P, IMP)
  GO:0045666 positive regulation of neuron differentiation (P, IMP)

B-factor: mean 30.59, std 13.5, range [9.39, 82.19]

Foldseek 3Di:
DVQVVLCVVVVCLLDDPPWQKKKFKAALVLHTDDIGRNVVVVVVDPQVVQVVVFLVVQQQDQDVVHGHVSVVQSVVCVVPFKDKADKTWGAGPVGDIWIKIKIKGWHCHPDPVDHIIMMMMITID/DKKKFKAALVLHTDDIGCVVVVVPPDPDVVQVVVFQVVQQQDQDVPHGRVSVVQSVCCVPVQKDKADKDWGAGPVGQIKIKIKIKGWDDDPDPVDHTIIMMMIGIDSD/DDDDDPVNVVCD/DDDDDPVRVCCD